Protein AF-A0A2N2H261-F1 (afdb_monomer_lite)

pLDDT: mean 74.92, std 10.78, range [45.31, 89.88]

Radius of gyration: 26.32 Å; chains: 1; bounding box: 66×54×83 Å

Structure (mmCIF, N/CA/C/O backbone):
data_AF-A0A2N2H261-F1
#
_entry.id   AF-A0A2N2H261-F1
#
loop_
_atom_site.group_PDB
_atom_site.id
_atom_site.type_symbol
_atom_site.label_atom_id
_atom_site.label_alt_id
_atom_site.label_comp_id
_atom_site.label_asym_id
_atom_site.label_entity_id
_atom_site.label_seq_id
_atom_site.pdbx_PDB_ins_code
_atom_site.Cartn_x
_atom_site.Cartn_y
_atom_site.Cartn_z
_atom_site.occupancy
_atom_site.B_iso_or_equiv
_atom_site.auth_seq_id
_atom_site.auth_comp_id
_atom_site.auth_asym_id
_atom_site.auth_atom_id
_atom_site.pdbx_PDB_model_num
ATOM 1 N N . MET A 1 1 ? 43.049 -16.245 -60.049 1.00 57.06 1 MET A N 1
ATOM 2 C CA . MET A 1 1 ? 42.410 -15.727 -58.815 1.00 57.06 1 MET A CA 1
ATOM 3 C C . MET A 1 1 ? 42.996 -14.361 -58.496 1.00 57.06 1 MET A C 1
ATOM 5 O O . MET A 1 1 ? 44.173 -14.372 -58.169 1.00 57.06 1 MET A O 1
ATOM 9 N N . LYS A 1 2 ? 42.286 -13.222 -58.651 1.00 58.31 2 LYS A N 1
ATOM 10 C CA . LYS A 1 2 ? 42.745 -11.924 -58.070 1.00 58.31 2 LYS A CA 1
ATOM 11 C C . LYS A 1 2 ? 41.819 -10.692 -58.184 1.00 58.31 2 LYS A C 1
ATOM 13 O O . LYS A 1 2 ? 42.076 -9.748 -57.456 1.00 58.31 2 LYS A O 1
ATOM 18 N N . LYS A 1 3 ? 40.762 -10.657 -59.014 1.00 59.59 3 LYS A N 1
ATOM 19 C CA . LYS A 1 3 ? 39.858 -9.476 -59.096 1.00 59.59 3 LYS A CA 1
ATOM 20 C C . LYS A 1 3 ? 38.514 -9.647 -58.379 1.00 59.59 3 LYS A C 1
ATOM 22 O O . LYS A 1 3 ? 38.125 -8.770 -57.620 1.00 59.59 3 LYS A O 1
ATOM 27 N N . GLU A 1 4 ? 37.852 -10.790 -58.541 1.00 65.38 4 GLU A N 1
ATOM 28 C CA . GLU A 1 4 ? 36.514 -11.020 -57.962 1.00 65.38 4 GLU A CA 1
ATOM 29 C C . GLU A 1 4 ? 36.517 -11.042 -56.427 1.00 65.38 4 GLU A C 1
ATOM 31 O O . GLU A 1 4 ? 35.653 -10.444 -55.794 1.00 65.38 4 GLU A O 1
ATOM 36 N N . TRP A 1 5 ? 37.553 -11.625 -55.817 1.00 70.69 5 TRP A N 1
ATOM 37 C CA . TRP A 1 5 ? 37.730 -11.617 -54.361 1.00 70.69 5 TRP A CA 1
ATOM 38 C C . TRP A 1 5 ? 37.915 -10.211 -53.780 1.00 70.69 5 TRP A C 1
ATOM 40 O O . TRP A 1 5 ? 37.426 -9.935 -52.688 1.00 70.69 5 TRP A O 1
ATOM 50 N N . PHE A 1 6 ? 38.572 -9.309 -54.515 1.00 71.62 6 PHE A N 1
ATOM 51 C CA . PHE A 1 6 ? 38.733 -7.916 -54.093 1.00 71.62 6 PHE A CA 1
ATOM 52 C C . PHE A 1 6 ? 37.405 -7.158 -54.132 1.00 71.62 6 PHE A C 1
ATOM 54 O O . PHE A 1 6 ? 37.132 -6.384 -53.220 1.00 71.62 6 PHE A O 1
ATOM 61 N N . SER A 1 7 ? 36.557 -7.415 -55.134 1.00 74.12 7 SER A N 1
ATOM 62 C CA . SER A 1 7 ? 35.203 -6.851 -55.186 1.00 74.12 7 SER A CA 1
ATOM 63 C C . SER A 1 7 ? 34.315 -7.373 -54.057 1.00 74.12 7 SER A C 1
ATOM 65 O O . SER A 1 7 ? 33.617 -6.581 -53.432 1.00 74.12 7 SER A O 1
ATOM 67 N N . ILE A 1 8 ? 34.373 -8.671 -53.744 1.00 78.12 8 ILE A N 1
ATOM 68 C CA . ILE A 1 8 ? 33.601 -9.259 -52.635 1.00 78.12 8 ILE A CA 1
ATOM 69 C C . ILE A 1 8 ? 34.048 -8.673 -51.286 1.00 78.12 8 ILE A C 1
ATOM 71 O O . ILE A 1 8 ? 33.206 -8.279 -50.479 1.00 78.12 8 ILE A O 1
ATOM 75 N N . LEU A 1 9 ? 35.359 -8.538 -51.058 1.00 78.62 9 LEU A N 1
ATOM 76 C CA . LEU A 1 9 ? 35.903 -7.902 -49.851 1.00 78.62 9 LEU A CA 1
ATOM 77 C C . LEU A 1 9 ? 35.493 -6.429 -49.729 1.00 78.62 9 LEU A C 1
ATOM 79 O O . LEU A 1 9 ? 35.164 -5.980 -48.634 1.00 78.62 9 LEU A O 1
ATOM 83 N N . TRP A 1 10 ? 35.457 -5.690 -50.840 1.00 81.81 10 TRP A N 1
ATOM 84 C CA . TRP A 1 10 ? 35.007 -4.296 -50.850 1.00 81.81 10 TRP A CA 1
ATOM 85 C C . TRP A 1 10 ? 33.520 -4.154 -50.524 1.00 81.81 10 TRP A C 1
ATOM 87 O O . TRP A 1 10 ? 33.146 -3.295 -49.728 1.00 81.81 10 TRP A O 1
ATOM 97 N N . ILE A 1 11 ? 32.672 -5.014 -51.092 1.00 82.00 11 ILE A N 1
ATOM 98 C CA . ILE A 1 11 ? 31.232 -5.017 -50.805 1.00 82.00 11 ILE A CA 1
ATOM 99 C C . ILE A 1 11 ? 30.992 -5.325 -49.323 1.00 82.00 11 ILE A C 1
ATOM 101 O O . ILE A 1 11 ? 30.227 -4.620 -48.667 1.00 82.00 11 ILE A O 1
ATOM 105 N N . LEU A 1 12 ? 31.692 -6.318 -48.764 1.00 82.50 12 LEU A N 1
ATOM 106 C CA . LEU A 1 12 ? 31.597 -6.637 -47.339 1.00 82.50 12 LEU A CA 1
ATOM 107 C C . LEU A 1 12 ? 32.078 -5.476 -46.461 1.00 82.50 12 LEU A C 1
ATOM 109 O O . LEU A 1 12 ? 31.389 -5.123 -45.508 1.00 82.50 12 LEU A O 1
ATOM 113 N N . ALA A 1 13 ? 33.202 -4.834 -46.793 1.00 81.06 13 ALA A N 1
ATOM 114 C CA . ALA A 1 13 ? 33.708 -3.680 -46.047 1.00 81.06 13 ALA A CA 1
ATOM 115 C C . ALA A 1 13 ? 32.713 -2.505 -46.037 1.00 81.06 13 ALA A C 1
ATOM 117 O O . ALA A 1 13 ? 32.516 -1.874 -44.998 1.00 81.06 13 ALA A O 1
ATOM 118 N N . VAL A 1 14 ? 32.033 -2.248 -47.160 1.00 83.12 14 VAL A N 1
ATOM 119 C CA . VAL A 1 14 ? 30.984 -1.220 -47.251 1.00 83.12 14 VAL A CA 1
ATOM 120 C C . VAL A 1 14 ? 29.767 -1.595 -46.405 1.00 83.12 14 VAL A C 1
ATOM 122 O O . VAL A 1 14 ? 29.271 -0.755 -45.657 1.00 83.12 14 VAL A O 1
ATOM 125 N N . ILE A 1 15 ? 29.314 -2.851 -46.454 1.00 84.00 15 ILE A N 1
ATOM 126 C CA . ILE A 1 15 ? 28.189 -3.323 -45.633 1.00 84.00 15 ILE A CA 1
ATOM 127 C C . ILE A 1 15 ? 28.524 -3.204 -44.140 1.00 84.00 15 ILE A C 1
ATOM 129 O O . ILE A 1 15 ? 27.737 -2.634 -43.384 1.00 84.00 15 ILE A O 1
ATOM 133 N N . PHE A 1 16 ? 29.702 -3.663 -43.709 1.00 81.31 16 PHE A N 1
ATOM 134 C CA . PHE A 1 16 ? 30.138 -3.529 -42.316 1.00 81.31 16 PHE A CA 1
ATOM 135 C C . PHE A 1 16 ? 30.297 -2.062 -41.896 1.00 81.31 16 PHE A C 1
ATOM 137 O O . PHE A 1 16 ? 29.917 -1.712 -40.779 1.00 81.31 16 PHE A O 1
ATOM 144 N N . GLY A 1 17 ? 30.773 -1.188 -42.788 1.00 77.75 17 GLY A N 1
ATOM 145 C CA . GLY A 1 17 ? 30.837 0.255 -42.550 1.00 77.75 17 GLY A CA 1
ATOM 146 C C . GLY A 1 17 ? 29.457 0.889 -42.343 1.00 77.75 17 GLY A C 1
ATOM 147 O O . GLY A 1 17 ? 29.266 1.665 -41.406 1.00 77.75 17 GLY A O 1
ATOM 148 N N . ILE A 1 18 ? 28.467 0.513 -43.160 1.00 82.81 18 ILE A N 1
ATOM 149 C CA . ILE A 1 18 ? 27.079 0.983 -43.028 1.00 82.81 18 ILE A CA 1
ATOM 150 C C . ILE A 1 18 ? 26.454 0.474 -41.722 1.00 82.81 18 ILE A C 1
ATOM 152 O O . ILE A 1 18 ? 25.849 1.253 -40.985 1.00 82.81 18 ILE A O 1
ATOM 156 N N . VAL A 1 19 ? 26.638 -0.806 -41.385 1.00 78.69 19 VAL A N 1
ATOM 157 C CA . VAL A 1 19 ? 26.131 -1.390 -40.130 1.00 78.69 19 VAL A CA 1
ATOM 158 C C . VAL A 1 19 ? 26.769 -0.720 -38.908 1.00 78.69 19 VAL A C 1
ATOM 160 O O . VAL A 1 19 ? 26.064 -0.397 -37.951 1.00 78.69 19 VAL A O 1
ATOM 163 N N . ALA A 1 20 ? 28.075 -0.440 -38.944 1.00 73.62 20 ALA A N 1
ATOM 164 C CA . ALA A 1 20 ? 28.771 0.273 -37.874 1.00 73.62 20 ALA A CA 1
ATOM 165 C C . ALA A 1 20 ? 28.242 1.707 -37.699 1.00 73.62 20 ALA A C 1
ATOM 167 O O . ALA A 1 20 ? 27.993 2.134 -36.571 1.00 73.62 20 ALA A O 1
ATOM 168 N N . LEU A 1 21 ? 27.990 2.430 -38.796 1.00 74.94 21 LEU A N 1
ATOM 169 C CA . LEU A 1 21 ? 27.400 3.772 -38.753 1.00 74.94 21 LEU A CA 1
ATOM 170 C C . LEU A 1 21 ? 25.982 3.765 -38.165 1.00 74.94 21 LEU A C 1
ATOM 172 O O . LEU A 1 21 ? 25.681 4.585 -37.297 1.00 74.94 21 LEU A O 1
ATOM 176 N N . ILE A 1 22 ? 25.131 2.818 -38.573 1.00 74.25 22 ILE A N 1
ATOM 177 C CA . ILE A 1 22 ? 23.774 2.663 -38.022 1.00 74.25 22 ILE A CA 1
ATOM 178 C C . ILE A 1 22 ? 23.833 2.312 -36.528 1.00 74.25 22 ILE A C 1
ATOM 180 O O . ILE A 1 22 ? 23.072 2.867 -35.734 1.00 74.25 22 ILE A O 1
ATOM 184 N N . SER A 1 23 ? 24.758 1.436 -36.126 1.00 69.56 23 SER A N 1
ATOM 185 C CA . SER A 1 23 ? 24.957 1.044 -34.727 1.00 69.56 23 SER A CA 1
ATOM 186 C C . SER A 1 23 ? 25.372 2.231 -33.850 1.00 69.56 23 SER A C 1
ATOM 188 O O . SER A 1 23 ? 24.732 2.503 -32.833 1.00 69.56 23 SER A O 1
ATOM 190 N N . VAL A 1 24 ? 26.366 3.013 -34.285 1.00 71.38 24 VAL A N 1
ATOM 191 C CA . VAL A 1 24 ? 26.819 4.221 -33.572 1.00 71.38 24 VAL A CA 1
ATOM 192 C C . VAL A 1 24 ? 25.710 5.272 -33.503 1.00 71.38 24 VAL A C 1
ATOM 194 O O . VAL A 1 24 ? 25.532 5.924 -32.471 1.00 71.38 24 VAL A O 1
ATOM 197 N N . TRP A 1 25 ? 24.927 5.436 -34.571 1.00 67.75 25 TRP A N 1
ATOM 198 C CA . TRP A 1 25 ? 23.820 6.391 -34.590 1.00 67.75 25 TRP A CA 1
ATOM 199 C C . TRP A 1 25 ? 22.689 5.980 -33.640 1.00 67.75 25 TRP A C 1
ATOM 201 O O . TRP A 1 25 ? 22.188 6.811 -32.877 1.00 67.75 25 TRP A O 1
ATOM 211 N N . ASN A 1 26 ? 22.353 4.689 -33.593 1.00 65.38 26 ASN A N 1
ATOM 212 C CA . ASN A 1 26 ? 21.401 4.148 -32.626 1.00 65.38 26 ASN A CA 1
ATOM 213 C C . ASN A 1 26 ? 21.912 4.260 -31.184 1.00 65.38 26 ASN A C 1
ATOM 215 O O . ASN A 1 26 ? 21.143 4.662 -30.313 1.00 65.38 26 ASN A O 1
ATOM 219 N N . GLN A 1 27 ? 23.197 3.999 -30.921 1.00 63.00 27 GLN A N 1
ATOM 220 C CA . GLN A 1 27 ? 23.790 4.188 -29.591 1.00 63.00 27 GLN A CA 1
ATOM 221 C C . GLN A 1 27 ? 23.748 5.652 -29.139 1.00 63.00 27 GLN A C 1
ATOM 223 O O . GLN A 1 27 ? 23.353 5.924 -28.006 1.00 63.00 27 GLN A O 1
ATOM 228 N N . LYS A 1 28 ? 24.062 6.611 -30.021 1.00 64.81 28 LYS A N 1
ATOM 229 C CA . LYS A 1 28 ? 23.933 8.047 -29.710 1.00 64.81 28 LYS A CA 1
ATOM 230 C C . LYS A 1 28 ? 22.482 8.445 -29.435 1.00 64.81 28 LYS A C 1
ATOM 232 O O . LYS A 1 28 ? 22.216 9.162 -28.473 1.00 64.81 28 LYS A O 1
ATOM 237 N N . LYS A 1 29 ? 21.532 7.947 -30.234 1.00 64.81 29 LYS A N 1
ATOM 238 C CA . LYS A 1 29 ? 20.095 8.206 -30.050 1.00 64.81 29 LYS A CA 1
ATOM 239 C C . LYS A 1 29 ? 19.567 7.613 -28.738 1.00 64.81 29 LYS A C 1
ATOM 241 O O . LYS A 1 29 ? 18.758 8.251 -28.066 1.00 64.81 29 LYS A O 1
ATOM 246 N N . LEU A 1 30 ? 20.038 6.426 -28.353 1.00 60.78 30 LEU A N 1
ATOM 247 C CA . LEU A 1 30 ? 19.722 5.786 -27.072 1.00 60.78 30 LEU A CA 1
ATOM 248 C C . LEU A 1 30 ? 20.348 6.537 -25.889 1.00 60.78 30 LEU A C 1
ATOM 250 O O . LEU A 1 30 ? 19.667 6.749 -24.890 1.00 60.78 30 LEU A O 1
ATOM 254 N N . GLY A 1 31 ? 21.594 7.000 -26.021 1.00 59.88 31 GLY A N 1
ATOM 255 C CA . GLY A 1 31 ? 22.262 7.832 -25.017 1.00 59.88 31 GLY A CA 1
ATOM 256 C C . GLY A 1 31 ? 21.530 9.153 -24.771 1.00 59.88 31 GLY A C 1
ATOM 257 O O . GLY A 1 31 ? 21.248 9.490 -23.625 1.00 59.88 31 GLY A O 1
ATOM 258 N N . PHE A 1 32 ? 21.124 9.850 -25.837 1.00 60.94 32 PHE A N 1
ATOM 259 C CA . PHE A 1 32 ? 20.355 11.097 -25.739 1.00 60.94 32 PHE A CA 1
ATOM 260 C C . PHE A 1 32 ? 18.974 10.884 -25.104 1.00 60.94 32 PHE A C 1
ATOM 262 O O . PHE A 1 32 ? 18.560 11.647 -24.234 1.00 60.94 32 PHE A O 1
ATOM 269 N N . LYS A 1 33 ? 18.274 9.803 -25.481 1.00 66.81 33 LYS A N 1
ATOM 270 C CA . LYS A 1 33 ? 17.014 9.416 -24.829 1.00 66.81 33 LYS A CA 1
ATOM 271 C C . LYS A 1 33 ? 17.213 9.127 -23.343 1.00 66.81 33 LYS A C 1
ATOM 273 O O . LYS A 1 33 ? 16.405 9.571 -22.539 1.00 66.81 33 LYS A O 1
ATOM 278 N N . ARG A 1 34 ? 18.279 8.412 -22.970 1.00 67.69 34 ARG A N 1
ATOM 279 C CA . ARG A 1 34 ? 18.576 8.078 -21.571 1.00 67.69 34 ARG A CA 1
ATOM 280 C C . ARG A 1 34 ? 18.869 9.321 -20.738 1.00 67.69 34 ARG A C 1
ATOM 282 O O . ARG A 1 34 ? 18.342 9.422 -19.638 1.00 67.69 34 ARG A O 1
ATOM 289 N N . HIS A 1 35 ? 19.631 10.268 -21.278 1.00 72.62 35 HIS A N 1
ATOM 290 C CA . HIS A 1 35 ? 19.924 11.522 -20.585 1.00 72.62 35 HIS A CA 1
ATOM 291 C C . HIS A 1 35 ? 18.658 12.349 -20.347 1.00 72.62 35 HIS A C 1
ATOM 293 O O . HIS A 1 35 ? 18.386 12.740 -19.218 1.00 72.62 35 HIS A O 1
ATOM 299 N N . ARG A 1 36 ? 17.830 12.503 -21.387 1.00 74.88 36 ARG A N 1
ATOM 300 C CA . ARG A 1 36 ? 16.551 13.215 -21.292 1.00 74.88 36 ARG A CA 1
ATOM 301 C C . ARG A 1 36 ? 15.583 12.551 -20.307 1.00 74.88 36 ARG A C 1
ATOM 303 O O . ARG A 1 36 ? 14.859 13.245 -19.614 1.00 74.88 36 ARG A O 1
ATOM 310 N N . MET A 1 37 ? 15.571 11.218 -20.225 1.00 75.62 37 MET A N 1
ATOM 311 C CA . MET A 1 37 ? 14.745 10.495 -19.248 1.00 75.62 37 MET A CA 1
ATOM 312 C C . MET A 1 37 ? 15.204 10.722 -17.805 1.00 75.62 37 MET A C 1
ATOM 314 O O . MET A 1 37 ? 14.362 10.821 -16.920 1.00 75.62 37 MET A O 1
ATOM 318 N N . ILE A 1 38 ? 16.515 10.798 -17.563 1.00 81.56 38 ILE A N 1
ATOM 319 C CA . ILE A 1 38 ? 17.053 11.094 -16.229 1.00 81.56 38 ILE A CA 1
ATOM 320 C C . ILE A 1 38 ? 16.668 12.520 -15.821 1.00 81.56 38 ILE A C 1
ATOM 322 O O . ILE A 1 38 ? 16.122 12.703 -14.740 1.00 81.56 38 ILE A O 1
ATOM 326 N N . GLU A 1 39 ? 16.841 13.494 -16.716 1.00 83.44 39 GLU A N 1
ATOM 327 C CA . GLU A 1 39 ? 16.435 14.887 -16.476 1.00 83.44 39 GLU A CA 1
ATOM 328 C C . GLU A 1 39 ? 14.928 15.017 -16.208 1.00 83.44 39 GLU A C 1
ATOM 330 O O . GLU A 1 39 ? 14.515 15.740 -15.304 1.00 83.44 39 GLU A O 1
ATOM 335 N N . GLU A 1 40 ? 14.093 14.292 -16.959 1.00 83.31 40 GLU A N 1
ATOM 336 C CA . GLU A 1 40 ? 12.639 14.295 -16.769 1.00 83.31 40 GLU A CA 1
ATOM 337 C C . GLU A 1 40 ? 12.243 13.700 -15.412 1.00 83.31 40 GLU A C 1
ATOM 339 O O . GLU A 1 40 ? 11.413 14.257 -14.696 1.00 83.31 40 GLU A O 1
ATOM 344 N N . LYS A 1 41 ? 12.870 12.581 -15.034 1.00 84.06 41 LYS A N 1
ATOM 345 C CA . LYS A 1 41 ? 12.655 11.925 -13.741 1.00 84.06 41 LYS A CA 1
ATOM 346 C C . LYS A 1 41 ? 13.052 12.848 -12.589 1.00 84.06 41 LYS A C 1
ATOM 348 O O . LYS A 1 41 ? 12.289 13.002 -11.638 1.00 84.06 41 LYS A O 1
ATOM 353 N N . GLU A 1 42 ? 14.219 13.483 -12.687 1.00 85.06 42 GLU A N 1
ATOM 354 C CA . GLU A 1 42 ? 14.701 14.455 -11.703 1.00 85.06 42 GLU A CA 1
ATOM 355 C C . GLU A 1 42 ? 13.766 15.664 -11.602 1.00 85.06 42 GLU A C 1
ATOM 357 O O . GLU A 1 42 ? 13.451 16.101 -10.495 1.00 85.06 42 GLU A O 1
ATOM 362 N N . TYR A 1 43 ? 13.271 16.175 -12.736 1.00 86.56 43 TYR A N 1
ATOM 363 C CA . TYR A 1 43 ? 12.300 17.267 -12.772 1.00 86.56 43 TYR A CA 1
ATOM 364 C C . TYR A 1 43 ? 11.013 16.908 -12.029 1.00 86.56 43 TYR A C 1
ATOM 366 O O . TYR A 1 43 ? 10.599 17.637 -11.123 1.00 86.56 43 TYR A O 1
ATOM 374 N N . LEU A 1 44 ? 10.408 15.773 -12.392 1.00 84.12 44 LEU A N 1
ATOM 375 C CA . LEU A 1 44 ? 9.173 15.293 -11.783 1.00 84.12 44 LEU A CA 1
ATOM 376 C C . LEU A 1 44 ? 9.371 15.075 -10.287 1.00 84.12 44 LEU A C 1
ATOM 378 O O . LEU A 1 44 ? 8.613 15.633 -9.504 1.00 84.12 44 LEU A O 1
ATOM 382 N N . CYS A 1 45 ? 10.421 14.366 -9.868 1.00 83.25 45 CYS A N 1
ATOM 383 C CA . CYS A 1 45 ? 10.653 14.126 -8.448 1.00 83.25 45 CYS A CA 1
ATOM 384 C C . CYS A 1 45 ? 10.924 15.393 -7.654 1.00 83.25 45 CYS A C 1
ATOM 386 O O . CYS A 1 45 ? 10.366 15.564 -6.573 1.00 83.25 45 CYS A O 1
ATOM 388 N N . LYS A 1 46 ? 11.705 16.327 -8.199 1.00 84.06 46 LYS A N 1
ATOM 389 C CA . LYS A 1 46 ? 11.935 17.617 -7.549 1.00 84.06 46 LYS A CA 1
ATOM 390 C C . LYS A 1 46 ? 10.630 18.380 -7.351 1.00 84.06 46 LYS A C 1
ATOM 392 O O . LYS A 1 46 ? 10.405 18.916 -6.271 1.00 84.06 46 LYS A O 1
ATOM 397 N N . LYS A 1 47 ? 9.780 18.438 -8.378 1.00 82.88 47 LYS A N 1
ATOM 398 C CA . LYS A 1 47 ? 8.480 19.105 -8.290 1.00 82.88 47 LYS A CA 1
ATOM 399 C C . LYS A 1 47 ? 7.575 18.388 -7.293 1.00 82.88 47 LYS A C 1
ATOM 401 O O . LYS A 1 47 ? 7.080 19.052 -6.394 1.00 82.88 47 LYS A O 1
ATOM 406 N N . ILE A 1 48 ? 7.460 17.060 -7.382 1.00 77.19 48 ILE A N 1
ATOM 407 C CA . ILE A 1 48 ? 6.710 16.191 -6.455 1.00 77.19 48 ILE A CA 1
ATOM 408 C C . ILE A 1 48 ? 7.074 16.442 -4.996 1.00 77.19 48 ILE A C 1
ATOM 410 O O . ILE A 1 48 ? 6.221 16.821 -4.191 1.00 77.19 48 ILE A O 1
ATOM 414 N N . SER A 1 49 ? 8.357 16.346 -4.669 1.00 73.88 49 SER A N 1
ATOM 415 C CA . SER A 1 49 ? 8.843 16.575 -3.311 1.00 73.88 49 SER A CA 1
ATOM 416 C C . SER A 1 49 ? 8.675 18.022 -2.829 1.00 73.88 49 SER A C 1
ATOM 418 O O . SER A 1 49 ? 8.663 18.250 -1.624 1.00 73.88 49 SER A O 1
ATOM 420 N N . GLN A 1 50 ? 8.537 19.010 -3.723 1.00 75.12 50 GLN A N 1
ATOM 421 C CA . GLN A 1 50 ? 8.283 20.404 -3.335 1.00 75.12 50 GLN A CA 1
ATOM 422 C C . GLN A 1 50 ? 6.831 20.655 -2.910 1.00 75.12 50 GLN A C 1
ATOM 424 O O . GLN A 1 50 ? 6.606 21.536 -2.082 1.00 75.12 50 GLN A O 1
ATOM 429 N N . TRP A 1 51 ? 5.857 19.910 -3.443 1.00 70.25 51 TRP A N 1
ATOM 430 C CA . TRP A 1 51 ? 4.443 20.115 -3.101 1.00 70.25 51 TRP A CA 1
ATOM 431 C C . TRP A 1 51 ? 3.896 19.140 -2.055 1.00 70.25 51 TRP A C 1
ATOM 433 O O . TRP A 1 51 ? 3.033 19.537 -1.275 1.00 70.25 51 TRP A O 1
ATOM 443 N N . MET A 1 52 ? 4.405 17.905 -1.964 1.00 63.34 52 MET A N 1
ATOM 444 C CA . MET A 1 52 ? 3.902 16.911 -0.995 1.00 63.34 52 MET A CA 1
ATOM 445 C C . MET A 1 52 ? 3.959 17.322 0.494 1.00 63.34 52 MET A C 1
ATOM 447 O O . MET A 1 52 ? 2.998 17.018 1.206 1.00 63.34 52 MET A O 1
ATOM 451 N N . PRO A 1 53 ? 4.967 18.080 0.985 1.00 61.41 53 PRO A N 1
ATOM 452 C CA . PRO A 1 53 ? 5.035 18.476 2.394 1.00 61.41 53 PRO A CA 1
ATOM 453 C C . PRO A 1 53 ? 3.824 19.273 2.902 1.00 61.41 53 PRO A C 1
ATOM 455 O O . PRO A 1 53 ? 3.560 19.276 4.101 1.00 61.41 53 PRO A O 1
ATOM 458 N N . GLN A 1 54 ? 3.061 19.925 2.017 1.00 54.12 54 GLN A N 1
ATOM 459 C CA . GLN A 1 54 ? 1.863 20.687 2.393 1.00 54.12 54 GLN A CA 1
ATOM 460 C C . GLN A 1 54 ? 0.705 19.804 2.897 1.00 54.12 54 GLN A C 1
ATOM 462 O O . GLN A 1 54 ? -0.236 20.328 3.486 1.00 54.12 54 GLN A O 1
ATOM 467 N N . TYR A 1 55 ? 0.787 18.480 2.716 1.00 51.88 55 TYR A N 1
ATOM 468 C CA . TYR A 1 55 ? -0.272 17.523 3.065 1.00 51.88 55 TYR A CA 1
ATOM 469 C C . TYR A 1 55 ? 0.202 16.409 4.011 1.00 51.88 55 TYR A C 1
ATOM 471 O O . TYR A 1 55 ? -0.445 15.372 4.123 1.00 51.88 55 TYR A O 1
ATOM 479 N N . GLY A 1 56 ? 1.314 16.635 4.722 1.00 45.53 56 GLY A N 1
ATOM 480 C CA . GLY A 1 56 ? 1.765 15.770 5.819 1.00 45.53 56 GLY A CA 1
ATOM 481 C C . GLY A 1 56 ? 2.620 14.568 5.411 1.00 45.53 56 GLY A C 1
ATOM 482 O O . GLY A 1 56 ? 2.987 13.779 6.276 1.00 45.53 56 GLY A O 1
ATOM 483 N N . GLU A 1 57 ? 2.982 14.439 4.132 1.00 53.06 57 GLU A N 1
ATOM 484 C CA . GLU A 1 57 ? 3.865 13.373 3.650 1.00 53.06 57 GLU A CA 1
ATOM 485 C C . GLU A 1 57 ? 5.130 13.974 3.018 1.00 53.06 57 GLU A C 1
ATOM 487 O O . GLU A 1 57 ? 5.081 14.714 2.035 1.00 53.06 57 GLU A O 1
ATOM 492 N N . THR A 1 58 ? 6.300 13.664 3.578 1.00 55.66 58 THR A N 1
ATOM 493 C CA . THR A 1 58 ? 7.586 13.924 2.921 1.00 55.66 58 THR A CA 1
ATOM 494 C C . THR A 1 58 ? 7.914 12.751 2.013 1.00 55.66 58 THR A C 1
ATOM 496 O O . THR A 1 58 ? 8.213 11.659 2.494 1.00 55.66 58 THR A O 1
ATOM 499 N N . LEU A 1 59 ? 7.877 12.967 0.698 1.00 61.72 59 LEU A N 1
ATOM 500 C CA . LEU A 1 59 ? 8.277 11.937 -0.254 1.00 61.72 59 LEU A CA 1
ATOM 501 C C . LEU A 1 59 ? 9.798 11.952 -0.415 1.00 61.72 59 LEU A C 1
ATOM 503 O O . LEU A 1 59 ? 10.359 12.838 -1.068 1.00 61.72 59 LEU A O 1
ATOM 507 N N . GLU A 1 60 ? 10.462 10.974 0.199 1.00 65.38 60 GLU A N 1
ATOM 508 C CA . GLU A 1 60 ? 11.891 10.753 -0.003 1.00 65.38 60 GLU A CA 1
ATOM 509 C C . GLU A 1 60 ? 12.203 10.507 -1.490 1.00 65.38 60 GLU A C 1
ATOM 511 O O . GLU A 1 60 ? 11.370 9.948 -2.215 1.00 65.38 60 GLU A O 1
ATOM 516 N N . PRO A 1 61 ? 13.413 10.854 -1.966 1.00 65.25 61 PRO A N 1
ATOM 517 C CA . PRO A 1 61 ? 13.794 10.653 -3.362 1.00 65.25 61 PRO A CA 1
ATOM 518 C C . PRO A 1 61 ? 13.539 9.222 -3.851 1.00 65.25 61 PRO A C 1
ATOM 520 O O . PRO A 1 61 ? 12.938 9.041 -4.905 1.00 65.25 61 PRO A O 1
ATOM 523 N N . ALA A 1 62 ? 13.895 8.209 -3.052 1.00 65.56 62 ALA A N 1
ATOM 524 C CA . ALA A 1 62 ? 13.676 6.800 -3.383 1.00 65.56 62 ALA A CA 1
ATOM 525 C C . ALA A 1 62 ? 12.184 6.433 -3.515 1.00 65.56 62 ALA A C 1
ATOM 527 O O . ALA A 1 62 ? 11.807 5.664 -4.401 1.00 65.56 62 ALA A O 1
ATOM 528 N N . ALA A 1 63 ? 11.320 7.017 -2.680 1.00 66.50 63 ALA A N 1
ATOM 529 C CA . ALA A 1 63 ? 9.875 6.826 -2.764 1.00 66.50 63 ALA A CA 1
ATOM 530 C C . ALA A 1 63 ? 9.296 7.462 -4.039 1.00 66.50 63 ALA A C 1
ATOM 532 O O . ALA A 1 63 ? 8.439 6.863 -4.692 1.00 66.50 63 ALA A O 1
ATOM 533 N N . CYS A 1 64 ? 9.826 8.615 -4.461 1.00 76.94 64 CYS A N 1
ATOM 534 C CA . CYS A 1 64 ? 9.461 9.216 -5.741 1.00 76.94 64 CYS A CA 1
ATOM 535 C C . CYS A 1 64 ? 9.861 8.351 -6.939 1.00 76.94 64 CYS A C 1
ATOM 537 O O . CYS A 1 64 ? 9.076 8.170 -7.872 1.00 76.94 64 CYS A O 1
ATOM 539 N N . GLU A 1 65 ? 11.071 7.791 -6.929 1.00 75.69 65 GLU A N 1
ATOM 540 C CA . GLU A 1 65 ? 11.511 6.951 -8.041 1.00 75.69 65 GLU A CA 1
ATOM 541 C C . GLU A 1 65 ? 10.615 5.720 -8.203 1.00 75.69 65 GLU A C 1
ATOM 543 O O . GLU A 1 65 ? 10.244 5.371 -9.326 1.00 75.69 65 GLU A O 1
ATOM 548 N N . ASN A 1 66 ? 10.219 5.109 -7.084 1.00 73.44 66 ASN A N 1
ATOM 549 C CA . ASN A 1 66 ? 9.278 3.994 -7.067 1.00 73.44 66 ASN A CA 1
ATOM 550 C C . ASN A 1 66 ? 7.893 4.406 -7.582 1.00 73.44 66 ASN A C 1
ATOM 552 O O . ASN A 1 66 ? 7.287 3.669 -8.361 1.00 73.44 66 ASN A O 1
ATOM 556 N N . LEU A 1 67 ? 7.406 5.592 -7.211 1.00 75.56 67 LEU A N 1
ATOM 557 C CA . LEU A 1 67 ? 6.148 6.139 -7.719 1.00 75.56 67 LEU A CA 1
ATOM 558 C C . LEU A 1 67 ? 6.180 6.301 -9.248 1.00 75.56 67 LEU A C 1
ATOM 560 O O . LEU A 1 67 ? 5.304 5.793 -9.950 1.00 75.56 67 LEU A O 1
ATOM 564 N N . LEU A 1 68 ? 7.220 6.946 -9.783 1.00 80.69 68 LEU A N 1
ATOM 565 C CA . LEU A 1 68 ? 7.372 7.160 -11.227 1.00 80.69 68 LEU A CA 1
ATOM 566 C C . LEU A 1 68 ? 7.564 5.854 -12.004 1.00 80.69 68 LEU A C 1
ATOM 568 O O . LEU A 1 68 ? 7.101 5.745 -13.144 1.00 80.69 68 LEU A O 1
ATOM 572 N N . ALA A 1 69 ? 8.221 4.861 -11.398 1.00 79.75 69 ALA A N 1
ATOM 573 C CA . ALA A 1 69 ? 8.359 3.530 -11.977 1.00 79.75 69 ALA A CA 1
ATOM 574 C C . ALA A 1 69 ? 7.000 2.830 -12.131 1.00 79.75 69 ALA A C 1
ATOM 576 O O . ALA A 1 69 ? 6.770 2.178 -13.148 1.00 79.75 69 ALA A O 1
ATOM 577 N N . ARG A 1 70 ? 6.090 3.004 -11.163 1.00 75.75 70 ARG A N 1
ATOM 578 C CA . ARG A 1 70 ? 4.732 2.437 -11.197 1.00 75.75 70 ARG A CA 1
ATOM 579 C C . ARG A 1 70 ? 3.821 3.125 -12.213 1.00 75.75 70 ARG A C 1
ATOM 581 O O . ARG A 1 70 ? 3.058 2.443 -12.884 1.00 75.75 70 ARG A O 1
ATOM 588 N N . ILE A 1 71 ? 3.931 4.446 -12.348 1.00 81.44 71 ILE A N 1
ATOM 589 C CA . ILE A 1 71 ? 3.188 5.245 -13.341 1.00 81.44 71 ILE A CA 1
ATOM 590 C C . ILE A 1 71 ? 3.609 4.880 -14.775 1.00 81.44 71 ILE A C 1
ATOM 592 O O . ILE A 1 71 ? 2.793 4.818 -15.693 1.00 81.44 71 ILE A O 1
ATOM 596 N N . GLY A 1 72 ? 4.901 4.609 -14.968 1.00 78.62 72 GLY A N 1
ATOM 597 C CA . GLY A 1 72 ? 5.465 4.273 -16.268 1.00 78.62 72 GLY A CA 1
ATOM 598 C C . GLY A 1 72 ? 5.731 5.501 -17.147 1.00 78.62 72 GLY A C 1
ATOM 599 O O . GLY A 1 72 ? 4.993 6.483 -17.170 1.00 78.62 72 GLY A O 1
ATOM 600 N N . MET A 1 73 ? 6.812 5.429 -17.925 1.00 79.69 73 MET A N 1
ATOM 601 C CA . MET A 1 73 ? 7.357 6.572 -18.677 1.00 79.69 73 MET A CA 1
ATOM 602 C C . MET A 1 73 ? 6.404 7.167 -19.723 1.00 79.69 73 MET A C 1
ATOM 604 O O . MET A 1 73 ? 6.565 8.321 -20.109 1.00 79.69 73 MET A O 1
ATOM 608 N N . GLY A 1 74 ? 5.428 6.391 -20.204 1.00 81.19 74 GLY A N 1
ATOM 609 C CA . GLY A 1 74 ? 4.456 6.857 -21.197 1.00 81.19 74 GLY A CA 1
ATOM 610 C C . GLY A 1 74 ? 3.504 7.931 -20.669 1.00 81.19 74 GLY A C 1
ATOM 611 O O . GLY A 1 74 ? 3.029 8.735 -21.462 1.00 81.19 74 GLY A O 1
ATOM 612 N N . GLN A 1 75 ? 3.271 7.968 -19.354 1.00 84.62 75 GLN A N 1
ATOM 613 C CA . GLN A 1 75 ? 2.312 8.879 -18.719 1.00 84.62 75 GLN A CA 1
ATOM 614 C C . GLN A 1 75 ? 2.964 10.151 -18.163 1.00 84.62 75 GLN A C 1
ATOM 616 O O . GLN A 1 75 ? 2.276 11.112 -17.844 1.00 84.62 75 GLN A O 1
ATOM 621 N N . TRP A 1 76 ? 4.296 10.201 -18.067 1.00 86.81 76 TRP A N 1
ATOM 622 C CA . TRP A 1 76 ? 5.044 11.327 -17.490 1.00 86.81 76 TRP A CA 1
ATOM 623 C C . TRP A 1 76 ? 4.713 12.715 -18.080 1.00 86.81 76 TRP A C 1
ATOM 625 O O . TRP A 1 76 ? 4.684 13.674 -17.304 1.00 86.81 76 TRP A O 1
ATOM 635 N N . PRO A 1 77 ? 4.433 12.866 -19.394 1.00 87.81 77 PRO A N 1
ATOM 636 C CA . PRO A 1 77 ? 4.038 14.158 -19.957 1.00 87.81 77 PRO A CA 1
ATOM 637 C C . PRO A 1 77 ? 2.759 14.744 -19.343 1.00 87.81 77 PRO A C 1
ATOM 639 O O . PRO A 1 77 ? 2.693 15.958 -19.151 1.00 87.81 77 PRO A O 1
ATOM 642 N N . ASP A 1 78 ? 1.785 13.900 -18.988 1.00 86.88 78 ASP A N 1
ATOM 643 C CA . ASP A 1 78 ? 0.533 14.330 -18.354 1.00 86.88 78 ASP A CA 1
ATOM 644 C C . ASP A 1 78 ? 0.834 14.983 -16.998 1.00 86.88 78 ASP A C 1
ATOM 646 O O . ASP A 1 78 ? 0.452 16.123 -16.737 1.00 86.88 78 ASP A O 1
ATOM 650 N N . TYR A 1 79 ? 1.639 14.309 -16.171 1.00 86.31 79 TYR A N 1
ATOM 651 C CA . TYR A 1 79 ? 2.064 1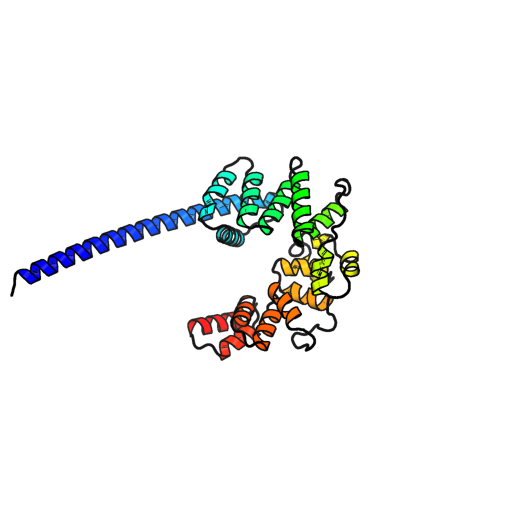4.828 -14.870 1.00 86.31 79 TYR A CA 1
ATOM 652 C C . TYR A 1 79 ? 2.853 16.123 -14.998 1.00 86.31 79 TYR A C 1
ATOM 654 O O . TYR A 1 79 ? 2.627 17.053 -14.228 1.00 86.31 79 TYR A O 1
ATOM 662 N N . ARG A 1 80 ? 3.762 16.214 -15.974 1.00 87.75 80 ARG A N 1
ATOM 663 C CA . ARG A 1 80 ? 4.512 17.447 -16.217 1.00 87.75 80 ARG A CA 1
ATOM 664 C C . ARG A 1 80 ? 3.584 18.623 -16.491 1.00 87.75 80 ARG A C 1
ATOM 666 O O . ARG A 1 80 ? 3.784 19.677 -15.900 1.00 87.75 80 ARG A O 1
ATOM 673 N N . SER A 1 81 ? 2.582 18.428 -17.347 1.00 87.94 81 SER A N 1
ATOM 674 C CA . SER A 1 81 ? 1.636 19.491 -17.687 1.00 87.94 81 SER A CA 1
ATOM 675 C C . SER A 1 81 ? 0.891 20.009 -16.455 1.00 87.94 81 SER A C 1
ATOM 677 O O . SER A 1 81 ? 0.848 21.218 -16.250 1.00 87.94 81 SER A O 1
ATOM 679 N N . CYS A 1 82 ? 0.443 19.110 -15.573 1.00 87.44 82 CYS A N 1
ATOM 680 C CA . CYS A 1 82 ? -0.179 19.491 -14.310 1.00 87.44 82 CYS A CA 1
ATOM 681 C C . CYS A 1 82 ? 0.795 20.226 -13.381 1.00 87.44 82 CYS A C 1
ATOM 683 O O . CYS A 1 82 ? 0.434 21.225 -12.777 1.00 87.44 82 CYS A O 1
ATOM 685 N N . LEU A 1 83 ? 2.036 19.745 -13.247 1.00 85.38 83 LEU A N 1
ATOM 686 C CA . LEU A 1 83 ? 3.046 20.298 -12.328 1.00 85.38 83 LEU A CA 1
ATOM 687 C C . LEU A 1 83 ? 3.545 21.701 -12.709 1.00 85.38 83 LEU A C 1
ATOM 689 O O . LEU A 1 83 ? 4.204 22.363 -11.896 1.00 85.38 83 LEU A O 1
ATOM 693 N N . ASP A 1 84 ? 3.252 22.133 -13.932 1.00 85.56 84 ASP A N 1
ATOM 694 C CA . ASP A 1 84 ? 3.516 23.481 -14.424 1.00 85.56 84 ASP A CA 1
ATOM 695 C C . ASP A 1 84 ? 2.361 24.454 -14.103 1.00 85.56 84 ASP A C 1
ATOM 697 O O . ASP A 1 84 ? 2.529 25.671 -14.226 1.00 85.56 84 ASP A O 1
ATOM 701 N N . GLU A 1 85 ? 1.207 23.951 -13.647 1.00 83.56 85 GLU A N 1
ATOM 702 C CA . GLU A 1 85 ? 0.073 24.770 -13.221 1.00 83.56 85 GLU A CA 1
ATOM 703 C C . GLU A 1 85 ? 0.326 25.466 -11.875 1.00 83.56 85 GLU A C 1
ATOM 705 O O . GLU A 1 85 ? 1.147 25.054 -11.052 1.00 83.56 85 GLU A O 1
ATOM 710 N N . LYS A 1 86 ? -0.420 26.552 -11.635 1.00 79.69 86 LYS A N 1
ATOM 711 C CA . LYS A 1 86 ? -0.355 27.308 -10.374 1.00 79.69 86 LYS A CA 1
ATOM 712 C C . LYS A 1 86 ? -0.846 26.478 -9.183 1.00 79.69 86 LYS A C 1
ATOM 714 O O . LYS A 1 86 ? -0.314 26.638 -8.087 1.00 79.69 86 LYS A O 1
ATOM 719 N N . ASP A 1 87 ? -1.850 25.634 -9.410 1.00 76.69 87 ASP A N 1
ATOM 720 C CA . ASP A 1 87 ? -2.346 24.651 -8.449 1.00 76.69 87 ASP A CA 1
ATOM 721 C C . ASP A 1 87 ? -2.382 23.264 -9.115 1.00 76.69 87 ASP A C 1
ATOM 723 O O . ASP A 1 87 ? -3.378 22.904 -9.741 1.00 76.69 87 ASP A O 1
ATOM 727 N N . PRO A 1 88 ? -1.281 22.497 -9.040 1.00 79.06 88 PRO A N 1
ATOM 728 C CA . PRO A 1 88 ? -1.139 21.240 -9.768 1.00 79.06 88 PRO A CA 1
ATOM 729 C C . PRO A 1 88 ? -1.977 20.100 -9.168 1.00 79.06 88 PRO A C 1
ATOM 731 O O . PRO A 1 88 ? -2.132 19.051 -9.791 1.00 79.06 88 PRO A O 1
ATOM 734 N N . LEU A 1 89 ? -2.486 20.262 -7.944 1.00 74.50 89 LEU A N 1
ATOM 735 C CA . LEU A 1 89 ? -3.026 19.176 -7.125 1.00 74.50 89 LEU A CA 1
ATOM 736 C C . LEU A 1 89 ? -4.281 18.518 -7.701 1.00 74.50 89 LEU A C 1
ATOM 738 O O . LEU A 1 89 ? -4.291 17.285 -7.771 1.00 74.50 89 LEU A O 1
ATOM 742 N N . PRO A 1 90 ? -5.313 19.258 -8.152 1.00 78.19 90 PRO A N 1
ATOM 743 C CA . PRO A 1 90 ? -6.488 18.636 -8.750 1.00 78.19 90 PRO A CA 1
ATOM 744 C C . PRO A 1 90 ? -6.103 17.761 -9.947 1.00 78.19 90 PRO A C 1
ATOM 746 O O . PRO A 1 90 ? -6.435 16.576 -9.970 1.00 78.19 90 PRO A O 1
ATOM 749 N N . CYS A 1 91 ? -5.298 18.311 -10.859 1.00 85.31 91 CYS A N 1
ATOM 750 C CA . CYS A 1 91 ? -4.829 17.640 -12.069 1.00 85.31 91 CYS A CA 1
ATOM 751 C C . CYS A 1 91 ? -3.971 16.406 -11.740 1.00 85.31 91 CYS A C 1
ATOM 753 O O . CYS A 1 91 ? -4.305 15.288 -12.137 1.00 85.31 91 CYS A O 1
ATOM 755 N N . VAL A 1 92 ? -2.915 16.565 -10.929 1.00 84.31 92 VAL A N 1
ATOM 756 C CA . VAL A 1 92 ? -2.024 15.458 -10.535 1.00 84.31 92 VAL A CA 1
ATOM 757 C C . VAL A 1 92 ? -2.801 14.350 -9.824 1.00 84.31 92 VAL A C 1
ATOM 759 O O . VAL A 1 92 ? -2.569 13.173 -10.095 1.00 84.31 92 VAL A O 1
ATOM 762 N N . SER A 1 93 ? -3.738 14.699 -8.940 1.00 82.19 93 SER A N 1
ATOM 763 C CA . SER A 1 93 ? -4.519 13.716 -8.186 1.00 82.19 93 SER A CA 1
ATOM 764 C C . SER A 1 93 ? -5.424 12.856 -9.076 1.00 82.19 93 SER A C 1
ATOM 766 O O . SER A 1 93 ? -5.545 11.649 -8.849 1.00 82.19 93 SER A O 1
ATOM 768 N N . ASP A 1 94 ? -6.006 13.438 -10.128 1.00 86.62 94 ASP A N 1
ATOM 769 C CA . ASP A 1 94 ? -6.810 12.705 -11.105 1.00 86.62 94 ASP A CA 1
ATOM 770 C C . ASP A 1 94 ? -5.948 11.720 -11.913 1.00 86.62 94 ASP A C 1
ATOM 772 O O . ASP A 1 94 ? -6.335 10.558 -12.077 1.00 86.62 94 ASP A O 1
ATOM 776 N N . HIS A 1 95 ? -4.741 12.125 -12.322 1.00 88.56 95 HIS A N 1
ATOM 777 C CA . HIS A 1 95 ? -3.794 11.221 -12.984 1.00 88.56 95 HIS A CA 1
ATOM 778 C C . HIS A 1 95 ? -3.289 10.112 -12.054 1.00 88.56 95 HIS A C 1
ATOM 780 O O . HIS A 1 95 ? -3.244 8.952 -12.458 1.00 88.56 95 HIS A O 1
ATOM 786 N N . LEU A 1 96 ? -2.975 10.418 -10.789 1.00 83.12 96 LEU A N 1
ATOM 787 C CA . LEU A 1 96 ? -2.597 9.404 -9.796 1.00 83.12 96 LEU A CA 1
ATOM 788 C C . LEU A 1 96 ? -3.690 8.344 -9.629 1.00 83.12 96 LEU A C 1
ATOM 790 O O . LEU A 1 96 ? -3.382 7.156 -9.655 1.00 83.12 96 LEU A O 1
ATOM 794 N N . CYS A 1 97 ? -4.956 8.747 -9.507 1.00 86.50 97 CYS A N 1
ATOM 795 C CA . CYS A 1 97 ? -6.081 7.811 -9.410 1.00 86.50 97 CYS A CA 1
ATOM 796 C C . CYS A 1 97 ? -6.225 6.931 -10.662 1.00 86.50 97 CYS A C 1
ATOM 798 O O . CYS A 1 97 ? -6.437 5.725 -10.543 1.00 86.50 97 CYS A O 1
ATOM 800 N N . ARG A 1 98 ? -6.038 7.498 -11.862 1.00 89.88 98 ARG A N 1
ATOM 801 C CA . ARG A 1 98 ? -6.050 6.740 -13.124 1.00 89.88 98 ARG A CA 1
ATOM 802 C C . ARG A 1 98 ? -4.934 5.691 -13.180 1.00 89.88 98 ARG A C 1
ATOM 804 O O . ARG A 1 98 ? -5.200 4.546 -13.538 1.00 89.88 98 ARG A O 1
ATOM 811 N N . ASP A 1 99 ? -3.710 6.083 -12.836 1.00 83.88 99 ASP A N 1
ATOM 812 C CA . ASP A 1 99 ? -2.512 5.285 -13.124 1.00 83.88 99 ASP A CA 1
ATOM 813 C C . ASP A 1 99 ? -2.125 4.333 -11.976 1.00 83.88 99 ASP A C 1
ATOM 815 O O . ASP A 1 99 ? -1.509 3.296 -12.215 1.00 83.88 99 ASP A O 1
ATOM 819 N N . LEU A 1 100 ? -2.521 4.636 -10.734 1.00 79.38 100 LEU A N 1
ATOM 820 C CA . LEU A 1 100 ? -2.245 3.807 -9.549 1.00 79.38 100 LEU A CA 1
ATOM 821 C C . LEU A 1 100 ? -3.487 3.077 -9.014 1.00 79.38 100 LEU A C 1
ATOM 823 O O . LEU A 1 100 ? -3.386 2.327 -8.039 1.00 79.38 100 LEU A O 1
ATOM 827 N N . GLY A 1 101 ? -4.653 3.287 -9.629 1.00 85.00 101 GLY A N 1
ATOM 828 C CA . GLY A 1 101 ? -5.920 2.708 -9.194 1.00 85.00 101 GLY A CA 1
ATOM 829 C C . GLY A 1 101 ? -6.313 3.170 -7.791 1.00 85.00 101 GLY A C 1
ATOM 830 O O . GLY A 1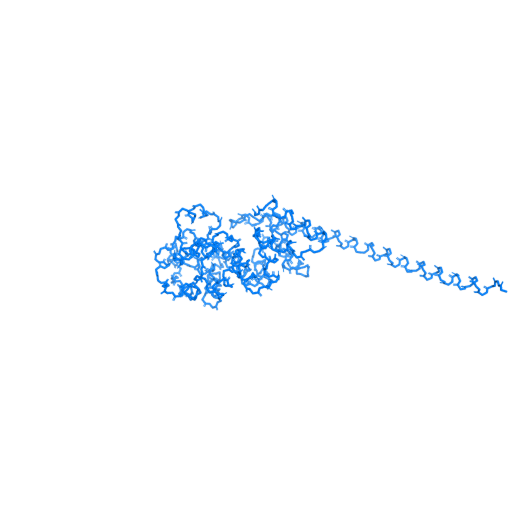 101 ? -6.121 4.329 -7.428 1.00 85.00 101 GLY A O 1
ATOM 831 N N . ASP A 1 102 ? -6.842 2.252 -6.981 1.00 81.00 102 ASP A N 1
ATOM 832 C CA . ASP A 1 102 ? -7.406 2.552 -5.659 1.00 81.00 102 ASP A CA 1
ATOM 833 C C . ASP A 1 102 ? -6.446 3.318 -4.721 1.00 81.00 102 ASP A C 1
ATOM 835 O O . ASP A 1 102 ? -6.900 4.165 -3.955 1.00 81.00 102 ASP A O 1
ATOM 839 N N . GLU A 1 103 ? -5.130 3.068 -4.787 1.00 76.38 103 GLU A N 1
ATOM 840 C CA . GLU A 1 103 ? -4.132 3.812 -3.993 1.00 76.38 103 GLU A CA 1
ATOM 841 C C . GLU A 1 103 ? -4.045 5.283 -4.414 1.00 76.38 103 GLU A C 1
ATOM 843 O O . GLU A 1 103 ? -4.071 6.185 -3.575 1.00 76.38 103 GLU A O 1
ATOM 848 N N . GLY A 1 104 ? -3.999 5.537 -5.723 1.00 82.31 104 GLY A N 1
ATOM 849 C CA . GLY A 1 104 ? -4.009 6.895 -6.254 1.00 82.31 104 GLY A CA 1
ATOM 850 C C . GLY A 1 104 ? -5.332 7.607 -5.984 1.00 82.31 104 GLY A C 1
ATOM 851 O O . GLY A 1 104 ? -5.344 8.797 -5.675 1.00 82.31 104 GLY A O 1
ATOM 852 N N . CYS A 1 105 ? -6.449 6.879 -6.033 1.00 87.19 105 CYS A N 1
ATOM 853 C CA . CYS A 1 105 ? -7.767 7.428 -5.731 1.00 87.19 105 CYS A CA 1
ATOM 854 C C . CYS A 1 105 ? -7.925 7.771 -4.243 1.00 87.19 105 CYS A C 1
ATOM 856 O O . CYS A 1 105 ? -8.561 8.773 -3.916 1.00 87.19 105 CYS A O 1
ATOM 858 N N . LEU A 1 106 ? -7.304 7.010 -3.335 1.00 83.19 106 LEU A N 1
ATOM 859 C CA . LEU A 1 106 ? -7.254 7.374 -1.917 1.00 83.19 106 LEU A CA 1
ATOM 860 C C . LEU A 1 106 ? -6.466 8.670 -1.698 1.00 83.19 106 LEU A C 1
ATOM 862 O O . LEU A 1 106 ? -6.920 9.560 -0.979 1.00 83.19 106 LEU A O 1
ATOM 866 N N . MET A 1 107 ? -5.303 8.795 -2.337 1.00 79.62 107 MET A N 1
ATOM 867 C CA . MET A 1 107 ? -4.478 10.001 -2.251 1.00 79.62 107 MET A CA 1
ATOM 868 C C . MET A 1 107 ? -5.220 11.222 -2.808 1.00 79.62 107 MET A C 1
ATOM 870 O O . MET A 1 107 ? -5.242 12.283 -2.188 1.00 79.62 107 MET A O 1
ATOM 874 N N . LYS A 1 108 ? -5.935 11.046 -3.921 1.00 86.12 108 LYS A N 1
ATOM 875 C CA . LYS A 1 108 ? -6.834 12.059 -4.474 1.00 86.12 108 LYS A CA 1
ATOM 876 C C . LYS A 1 108 ? -7.953 12.458 -3.519 1.00 86.12 108 LYS A C 1
ATOM 878 O O . LYS A 1 108 ? -8.211 13.652 -3.362 1.00 86.12 108 LYS A O 1
ATOM 883 N N . ALA A 1 109 ? -8.607 11.496 -2.870 1.00 86.56 109 ALA A N 1
ATOM 884 C CA . ALA A 1 109 ? -9.638 11.789 -1.881 1.00 86.56 109 ALA A CA 1
ATOM 885 C C . ALA A 1 109 ? -9.070 12.645 -0.736 1.00 86.56 109 ALA A C 1
ATOM 887 O O . ALA A 1 109 ? -9.666 13.663 -0.390 1.00 86.56 109 ALA A O 1
ATOM 888 N N . ARG A 1 110 ? -7.885 12.296 -0.210 1.00 81.25 110 ARG A N 1
ATOM 889 C CA . ARG A 1 110 ? -7.181 13.073 0.830 1.00 81.25 110 ARG A CA 1
ATOM 890 C C . ARG A 1 110 ? -6.896 14.506 0.393 1.00 81.25 110 ARG A C 1
ATOM 892 O O . ARG A 1 110 ? -7.243 15.433 1.119 1.00 81.25 110 ARG A O 1
ATOM 899 N N . ILE A 1 111 ? -6.336 14.680 -0.805 1.00 79.00 111 ILE A N 1
ATOM 900 C CA . ILE A 1 111 ? -6.053 16.000 -1.381 1.00 79.00 111 ILE A CA 1
ATOM 901 C C . ILE A 1 111 ? -7.342 16.824 -1.456 1.00 79.00 111 ILE A C 1
ATOM 903 O O . ILE A 1 111 ? -7.411 17.916 -0.900 1.00 79.00 111 ILE A O 1
ATOM 907 N N . ARG A 1 112 ? -8.407 16.277 -2.056 1.00 82.56 112 ARG A N 1
ATOM 908 C CA . ARG A 1 112 ? -9.691 16.981 -2.209 1.00 82.56 112 ARG A CA 1
ATOM 909 C C . ARG A 1 112 ? -10.343 17.353 -0.880 1.00 82.56 112 ARG A C 1
ATOM 911 O O . ARG A 1 112 ? -10.997 18.388 -0.810 1.00 82.56 112 ARG A O 1
ATOM 918 N N . MET A 1 113 ? -10.165 16.541 0.160 1.00 82.44 113 MET A N 1
ATOM 919 C CA . MET A 1 113 ? -10.646 16.851 1.511 1.00 82.44 113 MET A CA 1
ATOM 920 C C . MET A 1 113 ? -9.846 17.961 2.206 1.00 82.44 113 MET A C 1
ATOM 922 O O . MET A 1 113 ? -10.371 18.603 3.114 1.00 82.44 113 MET A O 1
ATOM 926 N N . GLY A 1 114 ? -8.613 18.227 1.767 1.00 76.06 114 GLY A N 1
ATOM 927 C CA . GLY A 1 114 ? -7.826 19.385 2.197 1.00 76.06 114 GLY A CA 1
ATOM 928 C C . GLY A 1 114 ? -8.326 20.721 1.635 1.00 76.06 114 GLY A C 1
ATOM 929 O O . GLY A 1 114 ? -7.962 21.772 2.158 1.00 76.06 114 GLY A O 1
ATOM 930 N N . HIS A 1 115 ? -9.189 20.699 0.612 1.00 75.88 115 HIS A N 1
ATOM 931 C CA . HIS A 1 115 ? -9.707 21.895 -0.051 1.00 75.88 115 HIS A CA 1
ATOM 932 C C . HIS A 1 115 ? -11.214 22.078 0.209 1.00 75.88 115 HIS A C 1
ATOM 934 O O . HIS A 1 115 ? -11.996 21.176 -0.108 1.00 75.88 115 HIS A O 1
ATOM 940 N N . PRO A 1 116 ? -11.662 23.245 0.717 1.00 77.56 116 PRO A N 1
ATOM 941 C CA . PRO A 1 116 ? -13.072 23.491 1.042 1.00 77.56 116 PRO A CA 1
ATOM 942 C C . PRO A 1 116 ? -14.033 23.237 -0.126 1.00 77.56 116 PRO A C 1
ATOM 944 O O . PRO A 1 116 ? -15.060 22.583 0.048 1.00 77.56 116 PRO A O 1
ATOM 947 N N . ASP A 1 117 ? -13.662 23.682 -1.329 1.00 79.31 117 ASP A N 1
ATOM 948 C CA . ASP A 1 117 ? -14.521 23.617 -2.517 1.00 79.31 117 ASP A CA 1
ATOM 949 C C . ASP A 1 117 ? -14.689 22.193 -3.066 1.00 79.31 117 ASP A C 1
ATOM 951 O O . ASP A 1 117 ? -15.670 21.887 -3.743 1.00 79.31 117 ASP A O 1
ATOM 955 N N . THR A 1 118 ? -13.749 21.293 -2.761 1.00 82.06 118 THR A N 1
ATOM 956 C CA . THR A 1 118 ? -13.766 19.906 -3.249 1.00 82.06 118 THR A CA 1
ATOM 957 C C . THR A 1 118 ? -13.990 18.878 -2.147 1.00 82.06 118 THR A C 1
ATOM 959 O O . THR A 1 118 ? -14.034 17.679 -2.437 1.00 82.06 118 THR A O 1
ATOM 962 N N . LEU A 1 119 ? -14.196 19.328 -0.905 1.00 83.50 119 LEU A N 1
ATOM 963 C CA . LEU A 1 119 ? -14.374 18.490 0.278 1.00 83.50 119 LEU A CA 1
ATOM 964 C C . LEU A 1 119 ? -15.459 17.429 0.070 1.00 83.50 119 LEU A C 1
ATOM 966 O O . LEU A 1 119 ? -15.206 16.243 0.267 1.00 83.50 119 LEU A O 1
ATOM 970 N N . ALA A 1 120 ? -16.641 17.832 -0.402 1.00 85.75 120 ALA A N 1
ATOM 971 C CA . ALA A 1 120 ? -17.753 16.911 -0.645 1.00 85.75 120 ALA A CA 1
ATOM 972 C C . ALA A 1 120 ? -17.413 15.839 -1.698 1.00 85.75 120 ALA A C 1
ATOM 974 O O . ALA A 1 120 ? -17.798 14.677 -1.563 1.00 85.75 120 ALA A O 1
ATOM 975 N N . GLY A 1 121 ? -16.655 16.217 -2.734 1.00 85.38 121 GLY A N 1
ATOM 976 C CA . GLY A 1 121 ? -16.162 15.288 -3.750 1.00 85.38 121 GLY A CA 1
ATOM 977 C C . GLY A 1 121 ? -15.148 14.296 -3.181 1.00 85.38 121 GLY A C 1
ATOM 978 O O . GLY A 1 121 ? -15.254 13.102 -3.452 1.00 85.38 121 GLY A O 1
ATOM 979 N N . GLY A 1 122 ? -14.216 14.774 -2.351 1.00 86.75 122 GLY A N 1
ATOM 980 C CA . GLY A 1 122 ? -13.235 13.936 -1.658 1.00 86.75 122 GLY A CA 1
ATOM 981 C C . GLY A 1 122 ? -13.884 12.945 -0.689 1.00 86.75 122 GLY A C 1
ATOM 982 O O . GLY A 1 122 ? -13.581 11.757 -0.738 1.00 86.75 122 GLY A O 1
ATOM 983 N N . VAL A 1 123 ? -14.849 13.402 0.115 1.00 88.44 123 VAL A N 1
ATOM 984 C CA . VAL A 1 123 ? -15.624 12.548 1.031 1.00 88.44 123 VAL A CA 1
ATOM 985 C C . VAL A 1 123 ? -16.395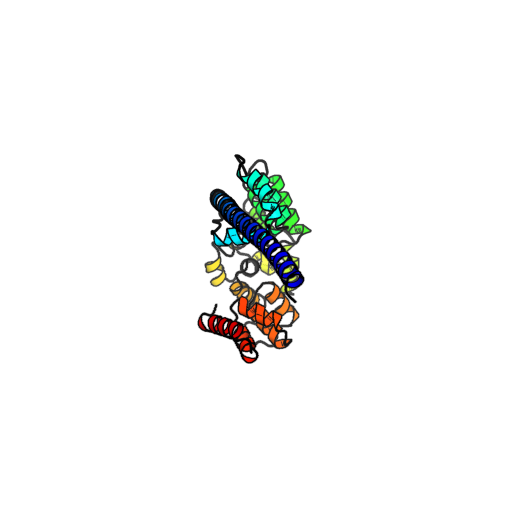 11.475 0.261 1.00 88.44 123 VAL A C 1
ATOM 987 O O . VAL A 1 123 ? -16.349 10.303 0.627 1.00 88.44 123 VAL A O 1
ATOM 990 N N . LYS A 1 124 ? -17.059 11.833 -0.845 1.00 89.50 124 LYS A N 1
ATOM 991 C CA . LYS A 1 124 ? -17.777 10.863 -1.687 1.00 89.50 124 LYS A CA 1
ATOM 992 C C . LYS A 1 124 ? -16.843 9.796 -2.264 1.00 89.50 124 LYS A C 1
ATOM 994 O O . LYS A 1 124 ? -17.203 8.620 -2.299 1.00 89.50 124 LYS A O 1
ATOM 999 N N . GLU A 1 125 ? -15.663 10.197 -2.727 1.00 89.88 125 GLU A N 1
ATOM 1000 C CA . GLU A 1 125 ? -14.658 9.278 -3.270 1.00 89.88 125 GLU A CA 1
ATOM 1001 C C . GLU A 1 125 ? -14.122 8.342 -2.177 1.00 89.88 125 GLU A C 1
ATOM 1003 O O . GLU A 1 125 ? -14.037 7.133 -2.392 1.00 89.88 125 GLU A O 1
ATOM 1008 N N . LEU A 1 126 ? -13.894 8.866 -0.969 1.00 87.94 126 LEU A N 1
ATOM 1009 C CA . LEU A 1 126 ? -13.500 8.082 0.200 1.00 87.94 126 LEU A CA 1
ATOM 1010 C C . LEU A 1 126 ? -14.563 7.049 0.607 1.00 87.94 126 LEU A C 1
ATOM 1012 O O . LEU A 1 126 ? -14.232 5.888 0.848 1.00 87.94 126 LEU A O 1
ATOM 1016 N N . VAL A 1 127 ? -15.839 7.446 0.637 1.00 86.88 127 VAL A N 1
ATOM 1017 C CA . VAL A 1 127 ? -16.967 6.536 0.894 1.00 86.88 127 VAL A CA 1
ATOM 1018 C C . VAL A 1 127 ? -17.022 5.442 -0.170 1.00 86.88 127 VAL A C 1
ATOM 1020 O O . VAL A 1 127 ? -17.154 4.272 0.172 1.00 86.88 127 VAL A O 1
ATOM 1023 N N . GLY A 1 128 ? -16.848 5.782 -1.451 1.00 85.44 128 GLY A N 1
ATOM 1024 C CA . GLY A 1 128 ? -16.799 4.797 -2.535 1.00 85.44 128 GLY A CA 1
ATOM 1025 C C . GLY A 1 128 ? -15.670 3.776 -2.358 1.00 85.44 128 GLY A C 1
ATOM 1026 O O . GLY A 1 128 ? -15.900 2.569 -2.465 1.00 85.44 128 GLY A O 1
ATOM 1027 N N . LEU A 1 129 ? -14.463 4.239 -2.025 1.00 84.81 129 LEU A N 1
ATOM 1028 C CA . LEU A 1 129 ? -13.317 3.366 -1.757 1.00 84.81 129 LEU A CA 1
ATOM 1029 C C . LEU A 1 129 ? -13.569 2.459 -0.545 1.00 84.81 129 LEU A C 1
ATOM 1031 O O . LEU A 1 129 ? -13.305 1.257 -0.605 1.00 84.81 129 LEU A O 1
ATOM 1035 N N . CYS A 1 130 ? -14.128 2.996 0.536 1.00 80.75 130 CYS A N 1
ATOM 1036 C CA . CYS A 1 130 ? -14.435 2.195 1.712 1.00 80.75 130 CYS A CA 1
ATOM 1037 C C . CYS A 1 130 ? -15.568 1.188 1.451 1.00 80.75 130 CYS A C 1
ATOM 1039 O O . CYS A 1 130 ? -15.392 -0.014 1.635 1.00 80.75 130 CYS A O 1
ATOM 1041 N N . GLU A 1 131 ? -16.736 1.654 1.014 1.00 80.88 131 GLU A N 1
ATOM 1042 C CA . GLU A 1 131 ? -17.951 0.841 1.001 1.00 80.88 131 GLU A CA 1
ATOM 1043 C C . GLU A 1 131 ? -18.061 -0.067 -0.223 1.00 80.88 131 GLU A C 1
ATOM 1045 O O . GLU A 1 131 ? -18.513 -1.204 -0.107 1.00 80.88 131 GLU A O 1
ATOM 1050 N N . GLN A 1 132 ? -17.637 0.412 -1.396 1.00 81.81 132 GLN A N 1
ATOM 1051 C CA . GLN A 1 132 ? -17.774 -0.337 -2.650 1.00 81.81 132 GLN A CA 1
ATOM 1052 C C . GLN A 1 132 ? -16.523 -1.154 -2.966 1.00 81.81 132 GLN A C 1
ATOM 1054 O O . GLN A 1 132 ? -16.623 -2.239 -3.537 1.00 81.81 132 GLN A O 1
ATOM 1059 N N . LYS A 1 133 ? -15.340 -0.631 -2.619 1.00 78.06 133 LYS A N 1
ATOM 1060 C CA . LYS A 1 133 ? -14.051 -1.283 -2.902 1.00 78.06 133 LYS A CA 1
ATOM 1061 C C . LYS A 1 133 ? -13.443 -1.989 -1.691 1.00 78.06 133 LYS A C 1
ATOM 1063 O O . LYS A 1 133 ? -12.462 -2.707 -1.862 1.00 78.06 133 LYS A O 1
ATOM 1068 N N . ASN A 1 134 ? -14.022 -1.839 -0.495 1.00 71.31 134 ASN A N 1
ATOM 1069 C CA . ASN A 1 134 ? -13.513 -2.444 0.742 1.00 71.31 134 ASN A CA 1
ATOM 1070 C C . ASN A 1 134 ? -12.031 -2.095 0.999 1.00 71.31 134 ASN A C 1
ATOM 1072 O O . ASN A 1 134 ? -11.221 -2.935 1.411 1.00 71.31 134 ASN A O 1
ATOM 1076 N N . ARG A 1 135 ? -11.660 -0.845 0.688 1.00 74.19 135 ARG A N 1
ATOM 1077 C CA . ARG A 1 135 ? -10.331 -0.287 0.953 1.00 74.19 135 ARG A CA 1
ATOM 1078 C C . ARG A 1 135 ? -10.239 0.101 2.424 1.00 74.19 135 ARG A C 1
ATOM 1080 O O . ARG A 1 135 ? -10.968 0.968 2.901 1.00 74.19 135 ARG A O 1
ATOM 1087 N N . VAL A 1 136 ? -9.370 -0.592 3.153 1.00 69.69 136 VAL A N 1
ATOM 1088 C CA . VAL A 1 136 ? -9.299 -0.532 4.621 1.00 69.69 136 VAL A CA 1
ATOM 1089 C C . VAL A 1 136 ? -8.741 0.813 5.085 1.00 69.69 136 VAL A C 1
ATOM 1091 O O . VAL A 1 136 ? -9.304 1.442 5.973 1.00 69.69 136 VAL A O 1
ATOM 1094 N N . ASP A 1 137 ? -7.698 1.283 4.409 1.00 70.69 137 ASP A N 1
ATOM 1095 C CA . ASP A 1 137 ? -7.105 2.615 4.518 1.00 70.69 137 ASP A CA 1
ATOM 1096 C C . ASP A 1 137 ? -8.127 3.745 4.286 1.00 70.69 137 ASP A C 1
ATOM 1098 O O . ASP A 1 137 ? -8.146 4.736 5.019 1.00 70.69 137 ASP A O 1
ATOM 1102 N N . ALA A 1 138 ? -9.034 3.578 3.318 1.00 78.94 138 ALA A N 1
ATOM 1103 C CA . ALA A 1 138 ? -10.134 4.515 3.089 1.00 78.94 138 ALA A CA 1
ATOM 1104 C C . ALA A 1 138 ? -11.181 4.485 4.218 1.00 78.94 138 ALA A C 1
ATOM 1106 O O . ALA A 1 138 ? -11.633 5.535 4.676 1.00 78.94 138 ALA A O 1
ATOM 1107 N N . CYS A 1 139 ? -11.556 3.293 4.691 1.00 76.56 139 CYS A N 1
ATOM 1108 C CA . CYS A 1 139 ? -12.507 3.140 5.795 1.00 76.56 139 CYS A CA 1
ATOM 1109 C C . CYS A 1 139 ? -11.985 3.712 7.114 1.00 76.56 139 CYS A C 1
ATOM 1111 O O . CYS A 1 139 ? -12.745 4.334 7.853 1.00 76.56 139 CYS A O 1
ATOM 1113 N N . ALA A 1 140 ? -10.699 3.520 7.395 1.00 73.56 140 ALA A N 1
ATOM 1114 C CA . ALA A 1 140 ? -10.041 4.039 8.584 1.00 73.56 140 ALA A CA 1
ATOM 1115 C C . ALA A 1 140 ? -10.079 5.575 8.612 1.00 73.56 140 ALA A C 1
ATOM 1117 O O . ALA A 1 140 ? -10.492 6.176 9.603 1.00 73.56 140 ALA A O 1
ATOM 1118 N N . LEU A 1 141 ? -9.764 6.212 7.481 1.00 78.00 141 LEU A N 1
ATOM 1119 C CA . LEU A 1 141 ? -9.856 7.664 7.347 1.00 78.00 141 LEU A CA 1
ATOM 1120 C C . LEU A 1 141 ? -11.302 8.170 7.473 1.00 78.00 141 LEU A C 1
ATOM 1122 O O . LEU A 1 141 ? -11.547 9.198 8.101 1.00 78.00 141 LEU A O 1
ATOM 1126 N N . LEU A 1 142 ? -12.271 7.435 6.923 1.00 80.81 142 LEU A N 1
ATOM 1127 C CA . LEU A 1 142 ? -13.688 7.781 7.029 1.00 80.81 142 LEU A CA 1
ATOM 1128 C C . LEU A 1 142 ? -14.199 7.696 8.481 1.00 80.81 142 LEU A C 1
ATOM 1130 O O . LEU A 1 142 ? -14.974 8.552 8.899 1.00 80.81 142 LEU A O 1
ATOM 1134 N N . GLN A 1 143 ? -13.735 6.713 9.261 1.00 78.69 143 GLN A N 1
ATOM 1135 C CA . GLN A 1 143 ? -14.052 6.581 10.690 1.00 78.69 143 GLN A CA 1
ATOM 1136 C C . GLN A 1 143 ? -13.540 7.774 11.504 1.00 78.69 143 GLN A C 1
ATOM 1138 O O . GLN A 1 143 ? -14.244 8.278 12.380 1.00 78.69 143 GLN A O 1
ATOM 1143 N N . ILE A 1 144 ? -12.323 8.232 11.212 1.00 76.88 144 ILE A N 1
ATOM 1144 C CA . ILE A 1 144 ? -11.745 9.411 11.863 1.00 76.88 144 ILE A CA 1
ATOM 1145 C C . ILE A 1 144 ? -12.571 10.642 11.524 1.00 76.88 144 ILE A C 1
ATOM 1147 O O . ILE A 1 144 ? -13.009 11.339 12.428 1.00 76.88 144 ILE A O 1
ATOM 1151 N N . LEU A 1 145 ? -12.876 10.858 10.244 1.00 80.50 145 LEU A N 1
ATOM 1152 C CA . LEU A 1 145 ? -13.687 11.998 9.816 1.00 80.50 145 LEU A CA 1
ATOM 1153 C C . LEU A 1 145 ? -15.083 11.992 10.443 1.00 80.50 145 LEU A C 1
ATOM 1155 O O . LEU A 1 145 ? -15.557 13.041 10.858 1.00 80.50 145 LEU A O 1
ATOM 1159 N N . ALA A 1 146 ? -15.724 10.829 10.567 1.00 80.94 146 ALA A N 1
ATOM 1160 C CA . ALA A 1 146 ? -17.011 10.712 11.252 1.00 80.94 146 ALA A CA 1
ATOM 1161 C C . ALA A 1 146 ? -16.928 11.074 12.747 1.00 80.94 146 ALA A C 1
ATOM 1163 O O . ALA A 1 146 ? -17.903 11.558 13.317 1.00 80.94 146 ALA A O 1
ATOM 1164 N N . THR A 1 147 ? -15.769 10.850 13.371 1.00 76.31 147 THR A N 1
ATOM 1165 C CA . THR A 1 147 ? -15.530 11.107 14.798 1.00 76.31 147 THR A CA 1
ATOM 1166 C C . THR A 1 147 ? -15.120 12.561 15.053 1.00 76.31 147 THR A C 1
ATOM 1168 O O . THR A 1 147 ? -15.655 13.212 15.944 1.00 76.31 147 THR A O 1
ATOM 1171 N N . GLU A 1 148 ? -14.180 13.078 14.264 1.00 81.50 148 GLU A N 1
ATOM 1172 C CA . GLU A 1 148 ? -13.598 14.416 14.417 1.00 81.50 148 GLU A CA 1
ATOM 1173 C C . GLU A 1 148 ? -14.457 15.520 13.795 1.00 81.50 148 GLU A C 1
ATOM 1175 O O . GLU A 1 148 ? -14.366 16.673 14.214 1.00 81.50 148 GLU A O 1
ATOM 1180 N N . ARG A 1 149 ? -15.271 15.180 12.788 1.00 82.19 149 ARG A N 1
ATOM 1181 C CA . ARG A 1 149 ? -16.103 16.121 12.026 1.00 82.19 149 ARG A CA 1
ATOM 1182 C C . ARG A 1 149 ? -17.551 15.636 11.917 1.00 82.19 149 ARG A C 1
ATOM 1184 O O . ARG A 1 149 ? -18.024 15.315 10.818 1.00 82.19 149 ARG A O 1
ATOM 1191 N N . PRO A 1 150 ? -18.285 15.564 13.043 1.00 78.31 150 PRO A N 1
ATOM 1192 C CA . PRO A 1 150 ? -19.669 15.090 13.058 1.00 78.31 150 PRO A CA 1
ATOM 1193 C C . PRO A 1 150 ? -20.604 15.931 12.171 1.00 78.31 150 PRO A C 1
ATOM 1195 O O . PRO A 1 150 ? -21.623 15.429 11.696 1.00 78.31 150 PRO A O 1
ATOM 1198 N N . GLU A 1 151 ? -20.251 17.187 11.882 1.00 81.50 151 GLU A N 1
ATOM 1199 C CA . GLU A 1 151 ? -20.975 18.077 10.970 1.00 81.50 151 GLU A CA 1
ATOM 1200 C C . GLU A 1 151 ? -21.043 17.564 9.525 1.00 81.50 151 GLU A C 1
ATOM 1202 O O . GLU A 1 151 ? -21.929 17.968 8.774 1.00 81.50 151 GLU A O 1
ATOM 1207 N N . LEU A 1 152 ? -20.151 16.646 9.134 1.00 80.19 152 LEU A N 1
ATOM 1208 C CA . LEU A 1 152 ? -20.184 16.006 7.818 1.00 80.19 152 LEU A CA 1
ATOM 1209 C C . LEU A 1 152 ? -21.296 14.951 7.696 1.00 80.19 152 LEU A C 1
ATOM 1211 O O . LEU A 1 152 ? -21.517 14.432 6.602 1.00 80.19 152 LEU A O 1
ATOM 1215 N N . GLY A 1 153 ? -21.993 14.616 8.792 1.00 79.31 153 GLY A N 1
ATOM 1216 C CA . GLY A 1 153 ? -23.101 13.655 8.792 1.00 79.31 153 GLY A CA 1
ATOM 1217 C C . GLY A 1 153 ? -22.682 12.233 8.407 1.00 79.31 153 GLY A C 1
ATOM 1218 O O . GLY A 1 153 ? -23.502 11.452 7.924 1.00 79.31 153 GLY A O 1
ATOM 1219 N N . LEU A 1 154 ? -21.400 11.905 8.578 1.00 80.50 154 LEU A N 1
ATOM 1220 C CA . LEU A 1 154 ? -20.836 10.613 8.212 1.00 80.50 154 LEU A CA 1
ATOM 1221 C C . LEU A 1 154 ? -21.172 9.567 9.271 1.00 80.50 154 LEU A C 1
ATOM 1223 O O . LEU A 1 154 ? -20.961 9.777 10.463 1.00 80.50 154 LEU A O 1
ATOM 1227 N N . SER A 1 155 ? -21.662 8.410 8.834 1.00 69.56 155 SER A N 1
ATOM 1228 C CA . SER A 1 155 ? -21.756 7.238 9.699 1.00 69.56 155 SER A CA 1
ATOM 1229 C C . SER A 1 155 ? -20.432 6.484 9.708 1.00 69.56 155 SER A C 1
ATOM 1231 O O . SER A 1 155 ? -19.825 6.303 8.651 1.00 69.56 155 SER A O 1
ATOM 1233 N N . ALA A 1 156 ? -20.044 5.971 10.877 1.00 65.75 156 ALA A N 1
ATOM 1234 C CA . ALA A 1 156 ? -18.972 4.989 11.001 1.00 65.75 156 ALA A CA 1
ATOM 1235 C C . ALA A 1 156 ? -19.151 3.879 9.943 1.00 65.75 156 ALA A C 1
ATOM 1237 O O . ALA A 1 156 ? -20.248 3.307 9.847 1.00 65.75 156 ALA A O 1
ATOM 1238 N N . PRO A 1 157 ? -18.134 3.590 9.108 1.00 64.75 157 PRO A N 1
ATOM 1239 C CA . PRO A 1 157 ? -18.307 2.640 8.023 1.00 64.75 157 PRO A CA 1
ATOM 1240 C C . PRO A 1 157 ? -18.673 1.246 8.554 1.00 64.75 157 PRO A C 1
ATOM 1242 O O . PRO A 1 157 ? -18.338 0.886 9.677 1.00 64.75 157 PRO A O 1
ATOM 1245 N N . LYS A 1 158 ? -19.332 0.415 7.744 1.00 58.78 158 LYS A N 1
ATOM 1246 C CA . LYS A 1 158 ? -19.683 -0.970 8.132 1.00 58.78 158 LYS A CA 1
ATOM 1247 C C . LYS A 1 158 ? -18.817 -2.035 7.455 1.00 58.78 158 LYS A C 1
ATOM 1249 O O . LYS A 1 158 ? -19.056 -3.222 7.644 1.00 58.78 158 LYS A O 1
ATOM 1254 N N . VAL A 1 159 ? -17.848 -1.660 6.624 1.00 54.03 159 VAL A N 1
ATOM 1255 C CA . VAL A 1 159 ? -17.246 -2.600 5.656 1.00 54.03 159 VAL A CA 1
ATOM 1256 C C . VAL A 1 159 ? -15.909 -3.205 6.117 1.00 54.03 159 VAL A C 1
ATOM 1258 O O . VAL A 1 159 ? -15.622 -4.356 5.783 1.00 54.03 159 VAL A O 1
ATOM 1261 N N . TRP A 1 160 ? -15.182 -2.529 7.014 1.00 53.28 160 TRP A N 1
ATOM 1262 C CA . TRP A 1 160 ? -13.952 -3.004 7.678 1.00 53.28 160 TRP A CA 1
ATOM 1263 C C . TRP A 1 160 ? -14.201 -4.292 8.476 1.00 53.28 160 TRP A C 1
ATOM 1265 O O . TRP A 1 160 ? -13.325 -5.157 8.532 1.00 53.28 160 TRP A O 1
ATOM 1275 N N . HIS A 1 161 ? -15.438 -4.495 8.947 1.00 53.78 161 HIS A N 1
ATOM 1276 C CA . HIS A 1 161 ? -15.902 -5.764 9.503 1.00 53.78 161 HIS A CA 1
ATOM 1277 C C . HIS A 1 161 ? -15.636 -6.945 8.562 1.00 53.78 161 HIS A C 1
ATOM 1279 O O . HIS A 1 161 ? -15.150 -7.976 8.990 1.00 53.78 161 HIS A O 1
ATOM 1285 N N . SER A 1 162 ? -15.932 -6.833 7.267 1.00 51.88 162 SER A N 1
ATOM 1286 C CA . SER A 1 162 ? -15.975 -8.009 6.390 1.00 51.88 162 SER A CA 1
ATOM 1287 C C . SER A 1 162 ? -14.602 -8.656 6.185 1.00 51.88 162 SER A C 1
ATOM 1289 O O . SER A 1 162 ? -14.478 -9.873 6.291 1.00 51.88 162 SER A O 1
ATOM 1291 N N . ARG A 1 163 ? -13.555 -7.856 5.940 1.00 56.06 163 ARG A N 1
ATOM 1292 C CA . ARG A 1 163 ? -12.215 -8.360 5.609 1.00 56.06 163 ARG A CA 1
ATOM 1293 C C . ARG A 1 163 ? -11.442 -8.790 6.854 1.00 56.06 163 ARG A C 1
ATOM 1295 O O . ARG A 1 163 ? -10.880 -9.881 6.867 1.00 56.06 163 ARG A O 1
ATOM 1302 N N . VAL A 1 164 ? -11.475 -7.987 7.920 1.00 57.12 164 VAL A N 1
ATOM 1303 C CA . VAL A 1 164 ? -10.859 -8.348 9.208 1.00 57.12 164 VAL A CA 1
ATOM 1304 C C . VAL A 1 164 ? -11.563 -9.559 9.825 1.00 57.12 164 VAL A C 1
ATOM 1306 O O . VAL A 1 164 ? -10.899 -10.403 10.418 1.00 57.12 164 VAL A O 1
ATOM 1309 N N . CYS A 1 165 ? -12.872 -9.733 9.622 1.00 56.84 165 CYS A N 1
ATOM 1310 C CA . CYS A 1 165 ? -13.589 -10.921 10.099 1.00 56.84 165 CYS A CA 1
ATOM 1311 C C . CYS A 1 165 ? -13.463 -12.141 9.217 1.00 56.84 165 CYS A C 1
ATOM 1313 O O . CYS A 1 165 ? -13.483 -13.249 9.740 1.00 56.84 165 CYS A O 1
ATOM 1315 N N . GLN A 1 166 ? -13.300 -11.972 7.906 1.00 55.91 166 GLN A N 1
ATOM 1316 C CA . GLN A 1 166 ? -12.905 -13.088 7.051 1.00 55.91 166 GLN A CA 1
ATOM 1317 C C . GLN A 1 166 ? -11.550 -13.649 7.478 1.00 55.91 166 GLN A C 1
ATOM 1319 O O . GLN A 1 166 ? -11.371 -14.863 7.465 1.00 55.91 166 GLN A O 1
ATOM 1324 N N . LEU A 1 167 ? -10.619 -12.780 7.879 1.00 57.19 167 LEU A N 1
ATOM 1325 C CA . LEU A 1 167 ? -9.310 -13.205 8.358 1.00 57.19 167 LEU A CA 1
ATOM 1326 C C . LEU A 1 167 ? -9.374 -13.777 9.781 1.00 57.19 167 LEU A C 1
ATOM 1328 O O . LEU A 1 167 ? -8.847 -14.855 10.026 1.00 57.19 167 LEU A O 1
ATOM 1332 N N . SER A 1 168 ? -10.037 -13.092 10.717 1.00 54.72 168 SER A N 1
ATOM 1333 C CA . SER A 1 168 ? -10.062 -13.469 12.142 1.00 54.72 168 SER A CA 1
ATOM 1334 C C . SER A 1 168 ? -11.133 -14.493 12.526 1.00 54.72 168 SER A C 1
ATOM 1336 O O . SER A 1 168 ? -11.108 -15.053 13.620 1.00 54.72 168 SER A O 1
ATOM 1338 N N . GLY A 1 169 ? -12.092 -14.750 11.641 1.00 50.06 169 GLY A N 1
ATOM 1339 C CA . GLY A 1 169 ? -13.078 -15.818 11.733 1.00 50.06 169 GLY A CA 1
ATOM 1340 C C . GLY A 1 169 ? -14.155 -15.685 12.812 1.00 50.06 169 GLY A C 1
ATOM 1341 O O . GLY A 1 169 ? -15.117 -16.449 12.727 1.00 50.06 169 GLY A O 1
ATOM 1342 N N . ARG A 1 170 ? -14.039 -14.808 13.831 1.00 49.69 170 ARG A N 1
ATOM 1343 C CA . ARG A 1 170 ? -14.960 -14.895 14.987 1.00 49.69 170 ARG A CA 1
ATOM 1344 C C . ARG A 1 170 ? -15.562 -13.623 15.590 1.00 49.69 170 ARG A C 1
ATOM 1346 O O . ARG A 1 170 ? -16.708 -13.756 15.981 1.00 49.69 170 ARG A O 1
ATOM 1353 N N . ASN A 1 171 ? -14.952 -12.431 15.639 1.00 49.78 171 ASN A N 1
ATOM 1354 C CA . ASN A 1 171 ? -15.610 -11.274 16.294 1.00 49.78 171 ASN A CA 1
ATOM 1355 C C . ASN A 1 171 ? -15.241 -9.915 15.672 1.00 49.78 171 ASN A C 1
ATOM 1357 O O . ASN A 1 171 ? -14.184 -9.356 15.947 1.00 49.78 171 ASN A O 1
ATOM 1361 N N . CYS A 1 172 ? -16.146 -9.365 14.858 1.00 50.56 172 CYS A N 1
ATOM 1362 C CA . CYS A 1 172 ? -15.962 -8.076 14.178 1.00 50.56 172 CYS A CA 1
ATOM 1363 C C . CYS A 1 172 ? -16.140 -6.864 15.077 1.00 50.56 172 CYS A C 1
ATOM 1365 O O . CYS A 1 172 ? -15.483 -5.854 14.872 1.00 50.56 172 CYS A O 1
ATOM 1367 N N . THR A 1 173 ? -17.058 -6.965 16.030 1.00 49.91 173 THR A N 1
ATOM 1368 C CA . THR A 1 173 ? -17.498 -5.860 16.883 1.00 49.91 173 THR A CA 1
ATOM 1369 C C . THR A 1 173 ? -16.433 -5.487 17.911 1.00 49.91 173 THR A C 1
ATOM 1371 O O . THR A 1 173 ? -16.133 -4.317 18.102 1.00 49.91 173 THR A O 1
ATOM 1374 N N . THR A 1 174 ? -15.759 -6.475 18.500 1.00 47.97 174 THR A N 1
ATOM 1375 C CA . THR A 1 174 ? -14.743 -6.243 19.541 1.00 47.97 174 THR A CA 1
ATOM 1376 C C . THR A 1 174 ? -13.479 -5.564 19.006 1.00 47.97 174 THR A C 1
ATOM 1378 O O . THR A 1 174 ? -12.838 -4.810 19.726 1.00 47.97 174 THR A O 1
ATOM 1381 N N . ALA A 1 175 ? -13.122 -5.784 17.736 1.00 51.59 175 ALA A N 1
ATOM 1382 C CA . ALA A 1 175 ? -11.967 -5.131 17.113 1.00 51.59 175 ALA A CA 1
ATOM 1383 C C . ALA A 1 175 ? -12.207 -3.640 16.798 1.00 51.59 175 ALA A C 1
ATOM 1385 O O . ALA A 1 175 ? -11.268 -2.937 16.440 1.00 51.59 175 ALA A O 1
ATOM 1386 N N . GLN A 1 176 ? -13.451 -3.161 16.891 1.00 52.41 176 GLN A N 1
ATOM 1387 C CA . GLN A 1 176 ? -13.821 -1.782 16.568 1.00 52.41 176 GLN A CA 1
ATOM 1388 C C . GLN A 1 176 ? -13.950 -0.901 17.793 1.00 52.41 176 GLN A C 1
ATOM 1390 O O . GLN A 1 176 ? -13.465 0.224 17.774 1.00 52.41 176 GLN A O 1
ATOM 1395 N N . ASP A 1 177 ? -14.563 -1.427 18.852 1.00 52.34 177 ASP A N 1
ATOM 1396 C CA . ASP A 1 177 ? -14.757 -0.688 20.101 1.00 52.34 177 ASP A CA 1
ATOM 1397 C C . ASP A 1 177 ? -13.420 -0.382 20.803 1.00 52.34 177 ASP A C 1
ATOM 1399 O O . ASP A 1 177 ? -13.347 0.493 21.664 1.00 52.34 177 ASP A O 1
ATOM 1403 N N . HIS A 1 178 ? -12.352 -1.089 20.416 1.00 51.72 178 HIS A N 1
ATOM 1404 C CA . HIS A 1 178 ? -11.003 -0.940 20.959 1.00 51.72 178 HIS A CA 1
ATOM 1405 C C . HIS A 1 178 ? -9.989 -0.339 19.973 1.00 51.72 178 HIS A C 1
ATOM 1407 O O . HIS A 1 178 ? -8.818 -0.218 20.328 1.00 51.72 178 HIS A O 1
ATOM 1413 N N . ALA A 1 179 ? -10.416 0.057 18.768 1.00 59.56 179 ALA A N 1
ATOM 1414 C CA . ALA A 1 179 ? -9.510 0.633 17.781 1.00 59.56 179 ALA A CA 1
ATOM 1415 C C . ALA A 1 179 ? -8.982 1.998 18.243 1.00 59.56 179 ALA A C 1
ATOM 1417 O O . ALA A 1 179 ? -9.756 2.916 18.528 1.00 59.56 179 ALA A O 1
ATOM 1418 N N . LEU A 1 180 ? -7.660 2.162 18.287 1.00 61.31 180 LEU A N 1
ATOM 1419 C CA . LEU A 1 180 ? -7.049 3.441 18.636 1.00 61.31 180 LEU A CA 1
ATOM 1420 C C . LEU A 1 180 ? -7.242 4.404 17.461 1.00 61.31 180 LEU A C 1
ATOM 1422 O O . LEU A 1 180 ? -6.568 4.284 16.440 1.00 61.31 180 LEU A O 1
ATOM 1426 N N . HIS A 1 181 ? -8.153 5.373 17.606 1.00 63.53 181 HIS A N 1
ATOM 1427 C CA . HIS A 1 181 ? -8.506 6.333 16.550 1.00 63.53 181 HIS A CA 1
ATOM 1428 C C . HIS A 1 181 ? -7.288 7.019 15.910 1.00 63.53 181 HIS A C 1
ATOM 1430 O O . HIS A 1 181 ? -7.221 7.132 14.688 1.00 63.53 181 HIS A O 1
ATOM 1436 N N . GLU A 1 182 ? -6.295 7.403 16.715 1.00 63.12 182 GLU A N 1
ATOM 1437 C CA . GLU A 1 182 ? -5.041 8.011 16.243 1.00 63.12 182 GLU A CA 1
ATOM 1438 C C . GLU A 1 182 ? -4.254 7.079 15.301 1.00 63.12 182 GLU A C 1
ATOM 1440 O O . GLU A 1 182 ? -3.617 7.529 14.347 1.00 63.12 182 GLU A O 1
ATOM 1445 N N . CYS A 1 183 ? -4.337 5.765 15.521 1.00 65.62 183 CYS A N 1
ATOM 1446 C CA . CYS A 1 183 ? -3.595 4.756 14.768 1.00 65.62 183 CYS A CA 1
ATOM 1447 C C . CYS A 1 183 ? -4.303 4.304 13.489 1.00 65.62 183 CYS A C 1
ATOM 1449 O O . CYS A 1 183 ? -3.687 3.651 12.648 1.00 65.62 183 CYS A O 1
ATOM 1451 N N . LEU A 1 184 ? -5.564 4.698 13.297 1.00 67.12 184 LEU A N 1
ATOM 1452 C CA . LEU A 1 184 ? -6.315 4.439 12.070 1.00 67.12 184 LEU A CA 1
ATOM 1453 C C . LEU A 1 184 ? -5.849 5.334 10.900 1.00 67.12 184 LEU A C 1
ATOM 1455 O O . LEU A 1 184 ? -5.904 4.908 9.748 1.00 67.12 184 LEU A O 1
ATOM 1459 N N . ALA A 1 185 ? -5.362 6.553 11.170 1.00 60.34 185 ALA A N 1
ATOM 1460 C CA . ALA A 1 185 ? -4.945 7.512 10.135 1.00 60.34 185 ALA A CA 1
ATOM 1461 C C . ALA A 1 185 ? -3.505 7.292 9.671 1.00 60.34 185 ALA A C 1
ATOM 1463 O O . ALA A 1 185 ? -3.219 7.358 8.474 1.00 60.34 185 ALA A O 1
ATOM 1464 N N . SER A 1 186 ? -2.599 7.078 10.627 1.00 63.19 186 SER A N 1
ATOM 1465 C CA . SER A 1 186 ? -1.160 6.986 10.377 1.00 63.19 186 SER A CA 1
ATOM 1466 C C . SER A 1 186 ? -0.522 5.890 11.237 1.00 63.19 186 SER A C 1
ATOM 1468 O O . SER A 1 186 ? 0.198 6.175 12.197 1.00 63.19 186 SER A O 1
ATOM 1470 N N . PRO A 1 187 ? -0.779 4.612 10.911 1.00 56.50 187 PRO A N 1
ATOM 1471 C CA . PRO A 1 187 ? -0.297 3.485 11.708 1.00 56.50 187 PRO A CA 1
ATOM 1472 C C . PRO A 1 187 ? 1.238 3.367 11.717 1.00 56.50 187 PRO A C 1
ATOM 1474 O O . PRO A 1 187 ? 1.816 2.983 12.728 1.00 56.50 187 PRO A O 1
ATOM 1477 N N . ILE A 1 188 ? 1.908 3.726 10.611 1.00 63.38 188 ILE A N 1
ATOM 1478 C CA . ILE A 1 188 ? 3.379 3.682 10.471 1.00 63.38 188 ILE A CA 1
ATOM 1479 C C . ILE A 1 188 ? 4.047 4.986 10.945 1.00 63.38 188 ILE A C 1
ATOM 1481 O O . ILE A 1 188 ? 5.235 4.999 11.252 1.00 63.38 188 ILE A O 1
ATOM 1485 N N . GLY A 1 189 ? 3.303 6.090 11.015 1.00 67.88 189 GLY A N 1
ATOM 1486 C CA . GLY A 1 189 ? 3.833 7.363 11.491 1.00 67.88 189 GLY A CA 1
ATOM 1487 C C . GLY A 1 189 ? 3.790 7.449 13.012 1.00 67.88 189 GLY A C 1
ATOM 1488 O O . GLY A 1 189 ? 4.536 6.790 13.731 1.00 67.88 189 GLY A O 1
ATOM 1489 N N . THR A 1 190 ? 2.875 8.270 13.511 1.00 64.50 190 THR A N 1
ATOM 1490 C CA . THR A 1 190 ? 2.744 8.642 14.927 1.00 64.50 190 THR A CA 1
ATOM 1491 C C . THR A 1 190 ? 2.373 7.492 15.860 1.00 64.50 190 THR A C 1
ATOM 1493 O O . THR A 1 190 ? 2.464 7.651 17.074 1.00 64.50 190 THR A O 1
ATOM 1496 N N . CYS A 1 191 ? 1.948 6.349 15.318 1.00 70.44 191 CYS A N 1
ATOM 1497 C CA . CYS A 1 191 ? 1.426 5.244 16.109 1.00 70.44 191 CYS A CA 1
ATOM 1498 C C . CYS A 1 191 ? 2.319 4.008 16.204 1.00 70.44 191 CYS A C 1
ATOM 1500 O O . CYS A 1 191 ? 1.944 3.107 16.947 1.00 70.44 191 CYS A O 1
ATOM 1502 N N . MET A 1 192 ? 3.480 3.937 15.539 1.00 72.50 192 MET A N 1
ATOM 1503 C CA . MET A 1 192 ? 4.318 2.724 15.606 1.00 72.50 192 MET A CA 1
ATOM 1504 C C . MET A 1 192 ? 4.646 2.317 17.042 1.00 72.50 192 MET A C 1
ATOM 1506 O O . MET A 1 192 ? 4.332 1.200 17.442 1.00 72.50 192 MET A O 1
ATOM 1510 N N . ASP A 1 193 ? 5.221 3.231 17.825 1.00 75.12 193 ASP A N 1
ATOM 1511 C CA . ASP A 1 193 ? 5.666 2.938 19.193 1.00 75.12 193 ASP A CA 1
ATOM 1512 C C . ASP A 1 193 ? 4.485 2.549 20.093 1.00 75.12 193 ASP A C 1
ATOM 1514 O O . ASP A 1 193 ? 4.588 1.684 20.965 1.00 75.12 193 ASP A O 1
ATOM 1518 N N . ARG A 1 194 ? 3.323 3.162 19.844 1.00 75.69 194 ARG A N 1
ATOM 1519 C CA . ARG A 1 194 ? 2.093 2.878 20.580 1.00 75.69 194 ARG A CA 1
ATOM 1520 C C . ARG A 1 194 ? 1.513 1.523 20.205 1.00 75.69 194 ARG A C 1
ATOM 1522 O O . ARG A 1 194 ? 1.095 0.819 21.105 1.00 75.69 194 ARG A O 1
ATOM 1529 N N . LEU A 1 195 ? 1.535 1.136 18.932 1.00 76.06 195 LEU A N 1
ATOM 1530 C CA . LEU A 1 195 ? 1.085 -0.182 18.474 1.00 76.06 195 LEU A CA 1
ATOM 1531 C C . LEU A 1 195 ? 2.006 -1.315 18.947 1.00 76.06 195 LEU A C 1
ATOM 1533 O O . LEU A 1 195 ? 1.562 -2.454 19.095 1.00 76.06 195 LEU A O 1
ATOM 1537 N N . GLU A 1 196 ? 3.282 -1.018 19.200 1.00 75.94 196 GLU A N 1
ATOM 1538 C CA . GLU A 1 196 ? 4.206 -1.965 19.831 1.00 75.94 196 GLU A CA 1
ATOM 1539 C C . GLU A 1 196 ? 3.881 -2.163 21.325 1.00 75.94 196 GLU A C 1
ATOM 1541 O O . GLU A 1 196 ? 3.910 -3.299 21.811 1.00 75.94 196 GLU A O 1
ATOM 1546 N N . ALA A 1 197 ? 3.519 -1.090 22.038 1.00 76.25 197 ALA A N 1
ATOM 1547 C CA . ALA A 1 197 ? 3.205 -1.117 23.470 1.00 76.25 197 ALA A CA 1
ATOM 1548 C C . ALA A 1 197 ? 1.762 -1.556 23.799 1.00 76.25 197 ALA A C 1
ATOM 1550 O O . ALA A 1 197 ? 1.546 -2.318 24.742 1.00 76.25 197 ALA A O 1
ATOM 1551 N N . ASP A 1 198 ? 0.790 -1.080 23.027 1.00 76.62 198 ASP A N 1
ATOM 1552 C CA . ASP A 1 198 ? -0.647 -1.314 23.156 1.00 76.62 198 ASP A CA 1
ATOM 1553 C C . ASP A 1 198 ? -1.170 -1.886 21.828 1.00 76.62 198 ASP A C 1
ATOM 1555 O O . ASP A 1 198 ? -1.383 -1.145 20.859 1.00 76.62 198 ASP A O 1
ATOM 1559 N N . PRO A 1 199 ? -1.287 -3.221 21.731 1.00 70.88 199 PRO A N 1
ATOM 1560 C CA . PRO A 1 199 ? -1.501 -3.891 20.466 1.00 70.88 199 PRO A CA 1
ATOM 1561 C C . PRO A 1 199 ? -2.971 -3.802 20.037 1.00 70.88 199 PRO A C 1
ATOM 1563 O O . PRO A 1 199 ? -3.718 -4.778 20.121 1.00 70.88 199 PRO A O 1
ATOM 1566 N N . ASP A 1 200 ? -3.370 -2.630 19.543 1.00 75.00 200 ASP A N 1
ATOM 1567 C CA . ASP A 1 200 ? -4.655 -2.428 18.882 1.00 75.00 200 ASP A CA 1
ATOM 1568 C C . ASP A 1 200 ? -4.728 -3.302 17.616 1.00 75.00 200 ASP A C 1
ATOM 1570 O O . ASP A 1 200 ? -3.980 -3.065 16.656 1.00 75.00 200 ASP A O 1
ATOM 1574 N N . PRO A 1 201 ? -5.637 -4.294 17.557 1.00 72.31 201 PRO A N 1
ATOM 1575 C CA . PRO A 1 201 ? -5.745 -5.163 16.399 1.00 72.31 201 PRO A CA 1
ATOM 1576 C C . PRO A 1 201 ? -6.012 -4.402 15.097 1.00 72.31 201 PRO A C 1
ATOM 1578 O O . PRO A 1 201 ? -5.582 -4.842 14.032 1.00 72.31 201 PRO A O 1
ATOM 1581 N N . MET A 1 202 ? -6.714 -3.268 15.137 1.00 72.50 202 MET A N 1
ATOM 1582 C CA . MET A 1 202 ? -7.034 -2.548 13.907 1.00 72.50 202 MET A CA 1
ATOM 1583 C C . MET A 1 202 ? -5.841 -1.737 13.394 1.00 72.50 202 MET A C 1
ATOM 1585 O O . MET A 1 202 ? -5.472 -1.858 12.222 1.00 72.50 202 MET A O 1
ATOM 1589 N N . GLY A 1 203 ? -5.188 -0.966 14.264 1.00 72.12 203 GLY A N 1
ATOM 1590 C CA . GLY A 1 203 ? -3.966 -0.243 13.922 1.00 72.12 203 GLY A CA 1
ATOM 1591 C C . GLY A 1 203 ? -2.840 -1.174 13.461 1.00 72.12 203 GLY A C 1
ATOM 1592 O O . GLY A 1 203 ? -2.170 -0.879 12.471 1.00 72.12 203 GLY A O 1
ATOM 1593 N N . LEU A 1 204 ? -2.689 -2.348 14.085 1.00 76.75 204 LEU A N 1
ATOM 1594 C CA . LEU A 1 204 ? -1.713 -3.359 13.667 1.00 76.75 204 LEU A CA 1
ATOM 1595 C C . LEU A 1 204 ? -2.007 -3.929 12.269 1.00 76.75 204 LEU A C 1
ATOM 1597 O O . LEU A 1 204 ? -1.086 -4.112 11.470 1.00 76.75 204 LEU A O 1
ATOM 1601 N N . PHE A 1 205 ? -3.279 -4.175 11.936 1.00 76.38 205 PHE A N 1
ATOM 1602 C CA . PHE A 1 205 ? -3.674 -4.639 10.601 1.00 76.38 205 PHE A CA 1
ATOM 1603 C C . PHE A 1 205 ? -3.400 -3.595 9.513 1.00 76.38 205 PHE A C 1
ATOM 1605 O O . PHE A 1 205 ? -2.929 -3.931 8.425 1.00 76.38 205 PHE A O 1
ATOM 1612 N N . LEU A 1 206 ? -3.669 -2.322 9.802 1.00 71.88 206 LEU A N 1
ATOM 1613 C CA . LEU A 1 206 ? -3.384 -1.223 8.883 1.00 71.88 206 LEU A CA 1
ATOM 1614 C C . LEU A 1 206 ? -1.875 -1.006 8.708 1.00 71.88 206 LEU A C 1
ATOM 1616 O O . LEU A 1 206 ? -1.414 -0.847 7.579 1.00 71.88 206 LEU A O 1
ATOM 1620 N N . ALA A 1 207 ? -1.094 -1.072 9.794 1.00 72.81 207 ALA A N 1
ATOM 1621 C CA . ALA A 1 207 ? 0.370 -1.020 9.741 1.00 72.81 207 ALA A CA 1
ATOM 1622 C C . ALA A 1 207 ? 0.937 -2.154 8.874 1.00 72.81 207 ALA A C 1
ATOM 1624 O O . ALA A 1 207 ? 1.809 -1.941 8.031 1.00 72.81 207 ALA A O 1
ATOM 1625 N N . CYS A 1 208 ? 0.385 -3.354 9.051 1.00 75.00 208 CYS A N 1
ATOM 1626 C CA . CYS A 1 208 ? 0.697 -4.522 8.247 1.00 75.00 208 CYS A CA 1
ATOM 1627 C C . CYS A 1 208 ? 0.410 -4.293 6.751 1.00 75.00 208 CYS A C 1
ATOM 1629 O O . CYS A 1 208 ? 1.297 -4.480 5.921 1.00 75.00 208 CYS A O 1
ATOM 1631 N N . GLN A 1 209 ? -0.791 -3.818 6.391 1.00 70.19 209 GLN A N 1
ATOM 1632 C CA . GLN A 1 209 ? -1.142 -3.525 4.992 1.00 70.19 209 GLN A CA 1
ATOM 1633 C C . GLN A 1 209 ? -0.260 -2.455 4.349 1.00 70.19 209 GLN A C 1
ATOM 1635 O O . GLN A 1 209 ? -0.001 -2.518 3.150 1.00 70.19 209 GLN A O 1
ATOM 1640 N N . ALA A 1 210 ? 0.212 -1.492 5.136 1.00 66.44 210 ALA A N 1
ATOM 1641 C CA . ALA A 1 210 ? 1.092 -0.433 4.666 1.00 66.44 210 ALA A CA 1
ATOM 1642 C C . ALA A 1 210 ? 2.566 -0.882 4.510 1.00 66.44 210 ALA A C 1
ATOM 1644 O O . ALA A 1 210 ? 3.440 -0.054 4.263 1.00 66.44 210 ALA A O 1
ATOM 1645 N N . GLY A 1 211 ? 2.848 -2.189 4.601 1.00 63.09 211 GLY A N 1
ATOM 1646 C CA . GLY A 1 211 ? 4.148 -2.779 4.268 1.00 63.09 211 GLY A CA 1
ATOM 1647 C C . GLY A 1 211 ? 5.095 -2.943 5.455 1.00 63.09 211 GLY A C 1
ATOM 1648 O O . GLY A 1 211 ? 6.245 -3.341 5.276 1.00 63.09 211 GLY A O 1
ATOM 1649 N N . ALA A 1 212 ? 4.640 -2.683 6.681 1.00 66.31 212 ALA A N 1
ATOM 1650 C CA . ALA A 1 212 ? 5.438 -2.926 7.873 1.00 66.31 212 ALA A CA 1
ATOM 1651 C C . ALA A 1 212 ? 5.203 -4.359 8.386 1.00 66.31 212 ALA A C 1
ATOM 1653 O O . ALA A 1 212 ? 4.503 -4.586 9.373 1.00 66.31 212 ALA A O 1
ATOM 1654 N N . GLY A 1 213 ? 5.819 -5.336 7.706 1.00 66.31 213 GLY A N 1
ATOM 1655 C CA . GLY A 1 213 ? 5.608 -6.778 7.918 1.00 66.31 213 GLY A CA 1
ATOM 1656 C C . GLY A 1 213 ? 5.732 -7.259 9.373 1.00 66.31 213 GLY A C 1
ATOM 1657 O O . GLY A 1 213 ? 5.029 -8.182 9.778 1.00 66.31 213 GLY A O 1
ATOM 1658 N N . ARG A 1 214 ? 6.533 -6.588 10.217 1.00 72.50 214 ARG A N 1
ATOM 1659 C CA . ARG A 1 214 ? 6.614 -6.895 11.661 1.00 72.50 214 ARG A CA 1
ATOM 1660 C C . ARG A 1 214 ? 5.272 -6.743 12.387 1.00 72.50 214 ARG A C 1
ATOM 1662 O O . ARG A 1 214 ? 4.960 -7.532 13.279 1.00 72.50 214 ARG A O 1
ATOM 1669 N N . PHE A 1 215 ? 4.448 -5.783 11.969 1.00 77.50 215 PHE A N 1
ATOM 1670 C CA . PHE A 1 215 ? 3.116 -5.579 12.527 1.00 77.50 215 PHE A CA 1
ATOM 1671 C C . PHE A 1 215 ? 2.106 -6.611 12.023 1.00 77.50 215 PHE A C 1
ATOM 1673 O O . PHE A 1 215 ? 1.153 -6.893 12.739 1.00 77.50 215 PHE A O 1
ATOM 1680 N N . CYS A 1 216 ? 2.330 -7.254 10.868 1.00 75.75 216 CYS A N 1
ATOM 1681 C CA . CYS A 1 216 ? 1.493 -8.372 10.411 1.00 75.75 216 CYS A CA 1
ATOM 1682 C C . CYS A 1 216 ? 1.538 -9.546 11.377 1.00 75.75 216 CYS A C 1
ATOM 1684 O O . CYS A 1 216 ? 0.506 -10.116 11.730 1.00 75.75 216 CYS A O 1
ATOM 1686 N N . ARG A 1 217 ? 2.743 -9.872 11.848 1.00 75.75 217 ARG A N 1
ATOM 1687 C CA . ARG A 1 217 ? 2.937 -10.881 12.882 1.00 75.75 217 ARG A CA 1
ATOM 1688 C C . ARG A 1 217 ? 2.311 -10.461 14.201 1.00 75.75 217 ARG A C 1
ATOM 1690 O O . ARG A 1 217 ? 1.592 -11.250 14.802 1.00 75.75 217 ARG A O 1
ATOM 1697 N N . ARG A 1 218 ? 2.560 -9.228 14.647 1.00 77.50 218 ARG A N 1
ATOM 1698 C CA . ARG A 1 218 ? 2.010 -8.750 15.919 1.00 77.50 218 ARG A CA 1
ATOM 1699 C C . ARG A 1 218 ? 0.481 -8.742 15.903 1.00 77.50 218 ARG A C 1
ATOM 1701 O O . ARG A 1 218 ? -0.149 -9.175 16.859 1.00 77.50 218 ARG A O 1
ATOM 1708 N N . TRP A 1 219 ? -0.109 -8.330 14.787 1.00 79.44 219 TRP A N 1
ATOM 1709 C CA . TRP A 1 219 ? -1.541 -8.431 14.543 1.00 79.44 219 TRP A CA 1
ATOM 1710 C C . TRP A 1 219 ? -2.044 -9.876 14.635 1.00 79.44 219 TRP A C 1
ATOM 1712 O O . TRP A 1 219 ? -3.019 -10.159 15.330 1.00 79.44 219 TRP A O 1
ATOM 1722 N N . ALA A 1 220 ? -1.357 -10.800 13.961 1.00 73.81 220 ALA A N 1
ATOM 1723 C CA . ALA A 1 220 ? -1.667 -12.221 13.999 1.00 73.81 220 ALA A CA 1
ATOM 1724 C C . ALA A 1 220 ? -1.604 -12.796 15.426 1.00 73.81 220 ALA A C 1
ATOM 1726 O O . ALA A 1 220 ? -2.507 -13.524 15.819 1.00 73.81 220 ALA A O 1
ATOM 1727 N N . GLU A 1 221 ? -0.598 -12.440 16.226 1.00 75.62 221 GLU A N 1
ATOM 1728 C CA . GLU A 1 221 ? -0.496 -12.859 17.633 1.00 75.62 221 GLU A CA 1
ATOM 1729 C C . GLU A 1 221 ? -1.694 -12.392 18.468 1.00 75.62 221 GLU A C 1
ATOM 1731 O O . GLU A 1 221 ? -2.188 -13.136 19.311 1.00 75.62 221 GLU A O 1
ATOM 1736 N N . VAL A 1 222 ? -2.177 -11.173 18.226 1.00 75.00 222 VAL A N 1
ATOM 1737 C CA . VAL A 1 222 ? -3.311 -10.585 18.954 1.00 75.00 222 VAL A CA 1
ATOM 1738 C C . VAL A 1 222 ? -4.625 -11.244 18.553 1.00 75.00 222 VAL A C 1
ATOM 1740 O O . VAL A 1 222 ? -5.442 -11.577 19.410 1.00 75.00 222 VAL A O 1
ATOM 1743 N N . MET A 1 223 ? -4.828 -11.463 17.253 1.00 70.56 223 MET A N 1
ATOM 1744 C CA . MET A 1 223 ? -6.054 -12.080 16.741 1.00 70.56 223 MET A CA 1
ATOM 1745 C C . MET A 1 223 ? -6.101 -13.590 16.986 1.00 70.56 223 MET A C 1
ATOM 1747 O O . MET A 1 223 ? -7.184 -14.162 17.120 1.00 70.56 223 MET A O 1
ATOM 1751 N N . PHE A 1 224 ? -4.938 -14.236 17.065 1.00 70.19 224 PHE A N 1
ATOM 1752 C CA . PHE A 1 224 ? -4.787 -15.673 17.260 1.00 70.19 224 PHE A CA 1
ATOM 1753 C C . PHE A 1 224 ? -3.838 -15.949 18.440 1.00 70.19 224 PHE A C 1
ATOM 1755 O O . PHE A 1 224 ? -2.744 -16.484 18.253 1.00 70.19 224 PHE A O 1
ATOM 1762 N N . PRO A 1 225 ? -4.254 -15.642 19.685 1.00 63.41 225 PRO A N 1
ATOM 1763 C CA . PRO A 1 225 ? -3.386 -15.719 20.868 1.00 63.41 225 PRO A CA 1
ATOM 1764 C C . PRO A 1 225 ? -2.862 -17.133 21.151 1.00 63.41 225 PRO A C 1
ATOM 1766 O O . PRO A 1 225 ? -1.835 -17.311 21.804 1.00 63.41 225 PRO A O 1
ATOM 1769 N N . HIS A 1 226 ? -3.544 -18.151 20.625 1.00 61.94 226 HIS A N 1
ATOM 1770 C CA . HIS A 1 226 ? -3.147 -19.552 20.729 1.00 61.94 226 HIS A CA 1
ATOM 1771 C C . HIS A 1 226 ? -2.072 -19.975 19.722 1.00 61.94 226 HIS A C 1
ATOM 1773 O O . HIS A 1 226 ? -1.718 -21.144 19.731 1.00 61.94 226 HIS A O 1
ATOM 1779 N N . VAL A 1 227 ? -1.603 -19.068 18.855 1.00 56.34 227 VAL A N 1
ATOM 1780 C CA . VAL A 1 227 ? -0.788 -19.398 17.673 1.00 56.34 227 VAL A CA 1
ATOM 1781 C C . VAL A 1 227 ? 0.455 -18.506 17.546 1.00 56.34 227 VAL A C 1
ATOM 1783 O O . VAL A 1 227 ? 0.947 -18.203 16.458 1.00 56.34 227 VAL A O 1
ATOM 1786 N N . SER A 1 228 ? 0.970 -18.074 18.697 1.00 55.88 228 SER A N 1
ATOM 1787 C CA . SER A 1 228 ? 1.989 -17.029 18.864 1.00 55.88 228 SER A CA 1
ATOM 1788 C C . SER A 1 228 ? 3.407 -17.411 18.429 1.00 55.88 228 SER A C 1
ATOM 1790 O O . SER A 1 228 ? 4.298 -16.565 18.481 1.00 55.88 228 SER A O 1
ATOM 1792 N N . ARG A 1 229 ? 3.657 -18.658 17.999 1.00 57.81 229 ARG A N 1
ATOM 1793 C CA . ARG A 1 229 ? 5.002 -19.105 17.612 1.00 57.81 229 ARG A CA 1
ATOM 1794 C C . ARG A 1 229 ? 5.123 -19.538 16.145 1.00 57.81 229 ARG A C 1
ATOM 1796 O O . ARG A 1 229 ? 4.179 -20.098 15.584 1.00 57.81 229 ARG A O 1
ATOM 1803 N N . PRO A 1 230 ? 6.300 -19.345 15.514 1.00 45.31 230 PRO A N 1
ATOM 1804 C CA . PRO A 1 230 ? 6.541 -19.725 14.118 1.00 45.31 230 PRO A CA 1
ATOM 1805 C C . PRO A 1 230 ? 6.390 -21.226 13.826 1.00 45.31 230 PRO A C 1
ATOM 1807 O O . PRO A 1 230 ? 6.164 -21.601 12.677 1.00 45.31 230 PRO A O 1
ATOM 1810 N N . ASP A 1 231 ? 6.519 -22.071 14.846 1.00 55.62 231 ASP A N 1
ATOM 1811 C CA . ASP A 1 231 ? 6.453 -23.536 14.825 1.00 55.62 231 ASP A CA 1
ATOM 1812 C C . ASP A 1 231 ? 5.071 -24.094 15.194 1.00 55.62 231 ASP A C 1
ATOM 1814 O O . ASP A 1 231 ? 4.867 -25.306 15.185 1.00 55.62 231 ASP A O 1
ATOM 1818 N N . ASP A 1 232 ? 4.099 -23.226 15.472 1.00 62.38 232 ASP A N 1
ATOM 1819 C CA . ASP A 1 232 ? 2.806 -23.660 15.975 1.00 62.38 232 ASP A CA 1
ATOM 1820 C C . ASP A 1 232 ? 1.999 -24.420 14.895 1.00 62.38 232 ASP A C 1
ATOM 1822 O O . ASP A 1 232 ? 1.731 -23.845 13.832 1.00 62.38 232 ASP A O 1
ATOM 1826 N N . PRO A 1 233 ? 1.611 -25.695 15.109 1.00 61.44 233 PRO A N 1
ATOM 1827 C CA . PRO A 1 233 ? 0.913 -26.517 14.120 1.00 61.44 233 PRO A CA 1
ATOM 1828 C C . PRO A 1 233 ? -0.515 -26.051 13.801 1.00 61.44 233 PRO A C 1
ATOM 1830 O O . PRO A 1 233 ? -1.099 -26.561 12.845 1.00 61.44 233 PRO A O 1
ATOM 1833 N N . TYR A 1 234 ? -1.089 -25.106 14.552 1.00 65.44 234 TYR A N 1
ATOM 1834 C CA . TYR A 1 234 ? -2.485 -24.690 14.367 1.00 65.44 234 TYR A CA 1
ATOM 1835 C C . TYR A 1 234 ? -2.695 -23.654 13.247 1.00 65.44 234 TYR A C 1
ATOM 1837 O O . TYR A 1 234 ? -3.840 -23.360 12.902 1.00 65.44 234 TYR A O 1
ATOM 1845 N N . TRP A 1 235 ? -1.626 -23.129 12.633 1.00 69.88 235 TRP A N 1
ATOM 1846 C CA . TRP A 1 235 ? -1.727 -22.277 11.442 1.00 69.88 235 TRP A CA 1
ATOM 1847 C C . TRP A 1 235 ? -2.150 -23.086 10.209 1.00 69.88 235 TRP A C 1
ATOM 1849 O O . TRP A 1 235 ? -1.382 -23.907 9.705 1.00 69.88 235 TRP A O 1
ATOM 1859 N N . SER A 1 236 ? -3.345 -22.818 9.675 1.00 76.31 236 SER A N 1
ATOM 1860 C CA . SER A 1 236 ? -3.758 -23.384 8.385 1.00 76.31 236 SER A CA 1
ATOM 1861 C C . SER A 1 236 ? -3.016 -22.727 7.215 1.00 76.31 236 SER A C 1
ATOM 1863 O O . SER A 1 236 ? -2.699 -21.537 7.250 1.00 76.31 236 SER A O 1
ATOM 1865 N N . ASP A 1 237 ? -2.814 -23.471 6.125 1.00 77.75 237 ASP A N 1
ATOM 1866 C CA . ASP A 1 237 ? -2.209 -22.943 4.891 1.00 77.75 237 ASP A CA 1
ATOM 1867 C C . ASP A 1 237 ? -2.951 -21.720 4.335 1.00 77.75 237 ASP A C 1
ATOM 1869 O O . ASP A 1 237 ? -2.336 -20.836 3.744 1.00 77.75 237 ASP A O 1
ATOM 1873 N N . VAL A 1 238 ? -4.271 -21.654 4.537 1.00 74.38 238 VAL A N 1
ATOM 1874 C CA . VAL A 1 238 ? -5.099 -20.516 4.118 1.00 74.38 238 VAL A CA 1
ATOM 1875 C C . VAL A 1 238 ? -4.727 -19.261 4.907 1.00 74.38 238 VAL A C 1
ATOM 1877 O O . VAL A 1 238 ? -4.524 -18.206 4.309 1.00 74.38 238 VAL A O 1
ATOM 1880 N N . GLN A 1 239 ? -4.579 -19.375 6.228 1.00 74.06 239 GLN A N 1
ATOM 1881 C CA . GLN A 1 239 ? -4.187 -18.255 7.086 1.00 74.06 239 GLN A CA 1
ATOM 1882 C C . GLN A 1 239 ? -2.747 -17.805 6.808 1.00 74.06 239 GLN A C 1
ATOM 1884 O O . GLN A 1 239 ? -2.492 -16.609 6.679 1.00 74.06 239 GLN A O 1
ATOM 1889 N N . LEU A 1 240 ? -1.817 -18.751 6.630 1.00 78.38 240 LEU A N 1
ATOM 1890 C CA . LEU A 1 240 ? -0.438 -18.439 6.234 1.00 78.38 240 LEU A CA 1
ATOM 1891 C C . LEU A 1 240 ? -0.385 -17.767 4.858 1.00 78.38 240 LEU A C 1
ATOM 1893 O O . LEU A 1 240 ? 0.373 -16.820 4.659 1.00 78.38 240 LEU A O 1
ATOM 1897 N N . GLY A 1 241 ? -1.213 -18.214 3.911 1.00 76.25 241 GLY A N 1
ATOM 1898 C CA . GLY A 1 241 ? -1.344 -17.583 2.600 1.00 76.25 241 GLY A CA 1
ATOM 1899 C C . GLY A 1 241 ? -1.849 -16.147 2.696 1.00 76.25 241 GLY A C 1
ATOM 1900 O O . GLY A 1 241 ? -1.298 -15.260 2.052 1.00 76.25 241 GLY A O 1
ATOM 1901 N N . GLN A 1 242 ? -2.846 -15.892 3.541 1.00 74.25 242 GLN A N 1
ATOM 1902 C CA . GLN A 1 242 ? -3.374 -14.547 3.761 1.00 74.25 242 GLN A CA 1
ATOM 1903 C C . GLN A 1 242 ? -2.348 -13.612 4.413 1.00 74.25 242 GLN A C 1
ATOM 1905 O O . GLN A 1 242 ? -2.199 -12.484 3.955 1.00 74.25 242 GLN A O 1
ATOM 1910 N N . LEU A 1 243 ? -1.600 -14.073 5.420 1.00 77.12 243 LEU A N 1
ATOM 1911 C CA . LEU A 1 243 ? -0.517 -13.285 6.022 1.00 77.12 243 LEU A CA 1
ATOM 1912 C C . LEU A 1 243 ? 0.640 -13.057 5.045 1.00 77.12 243 LEU A C 1
ATOM 1914 O O . LEU A 1 243 ? 1.191 -11.961 4.986 1.00 77.12 243 LEU A O 1
ATOM 1918 N N . CYS A 1 244 ? 0.963 -14.050 4.215 1.00 78.62 244 CYS A N 1
ATOM 1919 C CA . CYS A 1 244 ? 1.959 -13.886 3.163 1.00 78.62 244 CYS A CA 1
ATOM 1920 C C . CYS A 1 244 ? 1.536 -12.839 2.116 1.00 78.62 244 CYS A C 1
ATOM 1922 O O . CYS A 1 244 ? 2.356 -12.032 1.688 1.00 78.62 244 CYS A O 1
ATOM 1924 N N . LEU A 1 245 ? 0.250 -12.783 1.742 1.00 75.62 245 LEU A N 1
ATOM 1925 C CA . LEU A 1 245 ? -0.281 -11.721 0.871 1.00 75.62 245 LEU A CA 1
ATOM 1926 C C . LEU A 1 245 ? -0.169 -10.325 1.497 1.00 75.62 245 LEU A C 1
ATOM 1928 O O . LEU A 1 245 ? -0.124 -9.333 0.773 1.00 75.62 245 LEU A O 1
ATOM 1932 N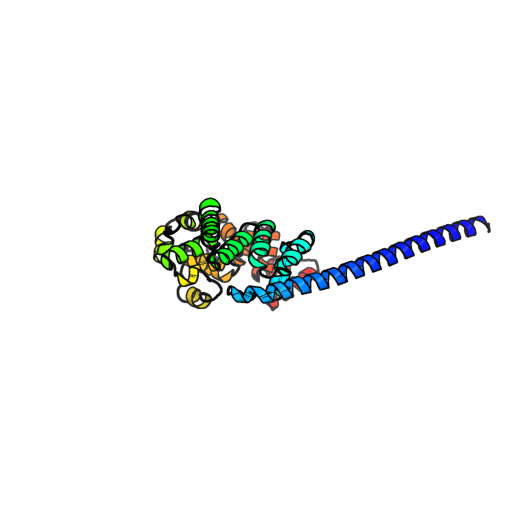 N . LEU A 1 246 ? -0.111 -10.250 2.825 1.00 71.69 246 LEU A N 1
ATOM 1933 C CA . LEU A 1 246 ? 0.151 -9.024 3.573 1.00 71.69 246 LEU A CA 1
ATOM 1934 C C . LEU A 1 246 ? 1.654 -8.763 3.781 1.00 71.69 246 LEU A C 1
ATOM 1936 O O . LEU A 1 246 ? 2.020 -7.904 4.571 1.00 71.69 246 LEU A O 1
ATOM 1940 N N . GLN A 1 247 ? 2.521 -9.474 3.057 1.00 75.38 247 GLN A N 1
ATOM 1941 C CA . GLN A 1 247 ? 3.978 -9.359 3.127 1.00 75.38 247 GLN A CA 1
ATOM 1942 C C . GLN A 1 247 ? 4.590 -9.800 4.467 1.00 75.38 247 GLN A C 1
ATOM 1944 O O . GLN A 1 247 ? 5.683 -9.352 4.807 1.00 75.38 247 GLN A O 1
ATOM 1949 N N . ASP A 1 248 ? 3.948 -10.702 5.224 1.00 80.12 248 ASP A N 1
ATOM 1950 C CA . ASP A 1 248 ? 4.612 -11.330 6.373 1.00 80.12 248 ASP A CA 1
ATOM 1951 C C . ASP A 1 248 ? 5.697 -12.323 5.894 1.00 80.12 248 ASP A C 1
ATOM 1953 O O . ASP A 1 248 ? 5.362 -13.387 5.348 1.00 80.12 248 ASP A O 1
ATOM 1957 N N . PRO A 1 249 ? 6.997 -12.026 6.104 1.00 80.12 249 PRO A N 1
ATOM 1958 C CA . PRO A 1 249 ? 8.096 -12.827 5.566 1.00 80.12 249 PRO A CA 1
ATOM 1959 C C . PRO A 1 249 ? 8.053 -14.281 6.045 1.00 80.12 249 PRO A C 1
ATOM 1961 O O . PRO A 1 249 ? 8.337 -15.205 5.281 1.00 80.12 249 PRO A O 1
ATOM 1964 N N . VAL A 1 250 ? 7.661 -14.509 7.299 1.00 84.19 250 VAL A N 1
ATOM 1965 C CA . VAL A 1 250 ? 7.712 -15.845 7.902 1.00 84.19 250 VAL A CA 1
ATOM 1966 C C . VAL A 1 250 ? 6.548 -16.717 7.473 1.00 84.19 250 VAL A C 1
ATOM 1968 O O . VAL A 1 250 ? 6.752 -17.901 7.207 1.00 84.19 250 VAL A O 1
ATOM 1971 N N . SER A 1 251 ? 5.350 -16.155 7.328 1.00 83.44 251 SER A N 1
ATOM 1972 C CA . SER A 1 251 ? 4.214 -16.877 6.756 1.00 83.44 251 SER A CA 1
ATOM 1973 C C . SER A 1 251 ? 4.502 -17.290 5.313 1.00 83.44 251 SER A C 1
ATOM 1975 O O . SER A 1 251 ? 4.258 -18.444 4.952 1.00 83.44 251 SER A O 1
ATOM 1977 N N . CYS A 1 252 ? 5.119 -16.409 4.512 1.00 85.25 252 CYS A N 1
ATOM 1978 C CA . CYS A 1 252 ? 5.585 -16.758 3.168 1.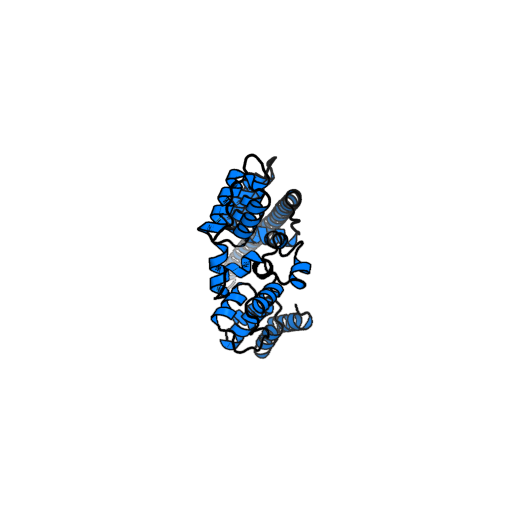00 85.25 252 CYS A CA 1
ATOM 1979 C C . CYS A 1 252 ? 6.632 -17.880 3.184 1.00 85.25 252 CYS A C 1
ATOM 1981 O O . CYS A 1 252 ? 6.520 -18.839 2.416 1.00 85.25 252 CYS A O 1
ATOM 1983 N N . ALA A 1 253 ? 7.627 -17.793 4.072 1.00 87.00 253 ALA A N 1
ATOM 1984 C CA . ALA A 1 253 ? 8.669 -18.808 4.210 1.00 87.00 253 ALA A CA 1
ATOM 1985 C C . ALA A 1 253 ? 8.092 -20.169 4.613 1.00 87.00 253 ALA A C 1
ATOM 1987 O O . ALA A 1 253 ? 8.469 -21.206 4.061 1.00 87.00 253 ALA A O 1
ATOM 1988 N N . ARG A 1 254 ? 7.149 -20.172 5.560 1.00 84.88 254 ARG A N 1
ATOM 1989 C CA . ARG A 1 254 ? 6.514 -21.381 6.078 1.00 84.88 254 ARG A CA 1
ATOM 1990 C C . ARG A 1 254 ? 5.639 -22.045 5.027 1.00 84.88 254 ARG A C 1
ATOM 1992 O O . ARG A 1 254 ? 5.785 -23.245 4.810 1.00 84.88 254 ARG A O 1
ATOM 1999 N N . LEU A 1 255 ? 4.801 -21.277 4.331 1.00 87.25 255 LEU A N 1
ATOM 2000 C CA . LEU A 1 255 ? 3.984 -21.799 3.237 1.00 87.25 255 LEU A CA 1
ATOM 2001 C C . LEU A 1 255 ? 4.862 -22.323 2.089 1.00 87.25 255 LEU A C 1
ATOM 2003 O O . LEU A 1 255 ? 4.637 -23.424 1.585 1.00 87.25 255 LEU A O 1
ATOM 2007 N N . GLY A 1 256 ? 5.912 -21.574 1.730 1.00 86.31 256 GLY A N 1
ATOM 2008 C CA . GLY A 1 256 ? 6.904 -21.986 0.738 1.00 86.31 256 GLY A CA 1
ATOM 2009 C C . GLY A 1 256 ? 7.621 -23.282 1.121 1.00 86.31 256 GLY A C 1
ATOM 2010 O O . GLY A 1 256 ? 7.818 -24.145 0.272 1.00 86.31 256 GLY A O 1
ATOM 2011 N N . ALA A 1 257 ? 7.951 -23.470 2.399 1.00 85.62 257 ALA A N 1
ATOM 2012 C CA . ALA A 1 257 ? 8.553 -24.704 2.892 1.00 85.62 257 ALA A CA 1
ATOM 2013 C C . ALA A 1 257 ? 7.560 -25.877 2.907 1.00 85.62 257 ALA A C 1
ATOM 2015 O O . ALA A 1 257 ? 7.882 -26.945 2.390 1.00 85.62 257 ALA A O 1
ATOM 2016 N N . ALA A 1 258 ? 6.356 -25.675 3.452 1.00 84.62 258 ALA A N 1
ATOM 2017 C CA . ALA A 1 258 ? 5.322 -26.704 3.576 1.00 84.62 258 ALA A CA 1
ATOM 2018 C C . ALA A 1 258 ? 4.878 -27.256 2.213 1.00 84.62 258 ALA A C 1
ATOM 2020 O O . ALA A 1 258 ? 4.592 -28.443 2.081 1.00 84.62 258 ALA A O 1
ATOM 2021 N N . ARG A 1 259 ? 4.853 -26.399 1.184 1.00 84.25 259 ARG A N 1
ATOM 2022 C CA . ARG A 1 259 ? 4.477 -26.764 -0.190 1.00 84.25 259 ARG A CA 1
ATOM 2023 C C . ARG A 1 259 ? 5.667 -27.008 -1.115 1.00 84.25 259 ARG A C 1
ATOM 2025 O O . ARG A 1 259 ? 5.450 -27.255 -2.297 1.00 84.25 259 ARG A O 1
ATOM 2032 N N . SER A 1 260 ? 6.897 -26.921 -0.601 1.00 83.69 260 SER A N 1
ATOM 2033 C CA . SER A 1 260 ? 8.130 -26.985 -1.400 1.00 83.69 260 SER A CA 1
ATOM 2034 C C . SER A 1 260 ? 8.062 -26.084 -2.642 1.00 83.69 260 SER A C 1
ATOM 2036 O O . SER A 1 260 ? 8.313 -26.526 -3.758 1.00 83.69 260 SER A O 1
ATOM 2038 N N . PHE A 1 261 ? 7.668 -24.823 -2.450 1.00 84.19 261 PHE A N 1
ATOM 2039 C CA . PHE A 1 261 ? 7.414 -23.858 -3.515 1.00 84.19 261 PHE A CA 1
ATOM 2040 C C . PHE A 1 261 ? 8.487 -22.746 -3.522 1.00 84.19 261 PHE A C 1
ATOM 2042 O O . PHE A 1 261 ? 8.372 -21.764 -2.778 1.00 84.19 261 PHE A O 1
ATOM 2049 N N . PRO A 1 262 ? 9.539 -22.865 -4.363 1.00 82.25 262 PRO A N 1
ATOM 2050 C CA . PRO A 1 262 ? 10.693 -21.958 -4.368 1.00 82.25 262 PRO A CA 1
ATOM 2051 C C . PRO A 1 262 ? 10.390 -20.468 -4.597 1.00 82.25 262 PRO A C 1
ATOM 2053 O O . PRO A 1 262 ? 11.104 -19.636 -4.026 1.00 82.25 262 PRO A O 1
ATOM 2056 N N . PRO A 1 263 ? 9.363 -20.074 -5.381 1.00 86.50 263 PRO A N 1
ATOM 2057 C CA . PRO A 1 263 ? 9.025 -18.661 -5.542 1.00 86.50 263 PRO A CA 1
ATOM 2058 C C . PRO A 1 263 ? 8.629 -17.982 -4.227 1.00 86.50 263 PRO A C 1
ATOM 2060 O O . PRO A 1 263 ? 9.072 -16.866 -3.966 1.00 86.50 263 PRO A O 1
ATOM 2063 N N . LEU A 1 264 ? 7.867 -18.66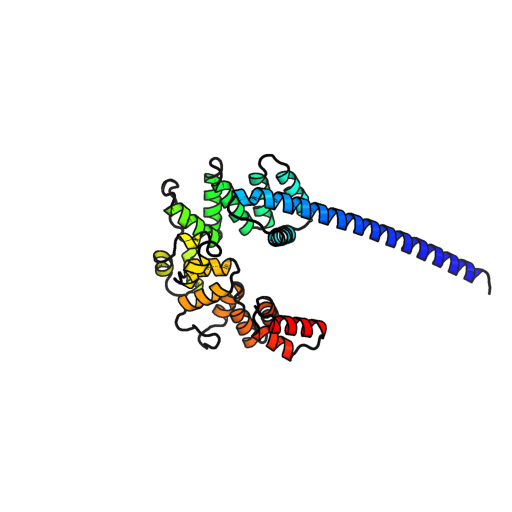5 -3.362 1.00 84.62 264 LEU A N 1
ATOM 2064 C CA . LEU A 1 264 ? 7.482 -18.119 -2.055 1.00 84.62 264 LEU A CA 1
ATOM 2065 C C . LEU A 1 264 ? 8.677 -18.002 -1.108 1.00 84.62 264 LEU A C 1
ATOM 2067 O O . LEU A 1 264 ? 8.793 -17.006 -0.402 1.00 84.62 264 LEU A O 1
ATOM 2071 N N . LEU A 1 265 ? 9.602 -18.966 -1.140 1.00 86.69 265 LEU A N 1
ATOM 2072 C CA . LEU A 1 265 ? 10.857 -18.875 -0.387 1.00 86.69 265 LEU A CA 1
ATOM 2073 C C . LEU A 1 265 ? 11.723 -17.706 -0.878 1.00 86.69 265 LEU A C 1
ATOM 2075 O O . LEU A 1 265 ? 12.303 -16.981 -0.075 1.00 86.69 265 LEU A O 1
ATOM 2079 N N . THR A 1 266 ? 11.778 -17.485 -2.196 1.00 84.06 266 THR A N 1
ATOM 2080 C CA . THR A 1 266 ? 12.517 -16.357 -2.791 1.00 84.06 266 THR A CA 1
ATOM 2081 C C . THR A 1 266 ? 11.908 -15.027 -2.358 1.00 84.06 266 THR A C 1
ATOM 2083 O O . THR A 1 266 ? 12.634 -14.114 -1.965 1.00 84.06 266 THR A O 1
ATOM 2086 N N . HIS A 1 267 ? 10.577 -14.936 -2.368 1.00 84.94 267 HIS A N 1
ATOM 2087 C CA . HIS A 1 267 ? 9.860 -13.761 -1.891 1.00 84.94 267 HIS A CA 1
ATOM 2088 C C . HIS A 1 267 ? 10.096 -13.512 -0.393 1.00 84.94 267 HIS A C 1
ATOM 2090 O O . HIS A 1 267 ? 10.506 -12.417 -0.018 1.00 84.94 267 HIS A O 1
ATOM 2096 N N . ALA A 1 268 ? 9.962 -14.533 0.453 1.00 84.75 268 ALA A N 1
ATOM 2097 C CA . ALA A 1 268 ? 10.238 -14.431 1.886 1.00 84.75 268 ALA A CA 1
ATOM 2098 C C . ALA A 1 268 ? 11.674 -13.963 2.184 1.00 84.75 268 ALA A C 1
ATOM 2100 O O . ALA A 1 268 ? 11.882 -13.057 2.989 1.00 84.75 268 ALA A O 1
ATOM 2101 N N . CYS A 1 269 ? 12.666 -14.508 1.472 1.00 84.06 269 CYS A N 1
ATOM 2102 C CA . CYS A 1 269 ? 14.058 -14.071 1.585 1.00 84.06 269 CYS A CA 1
ATOM 2103 C C . CYS A 1 269 ? 14.239 -12.593 1.179 1.00 84.06 269 CYS A C 1
ATOM 2105 O O . CYS A 1 269 ? 14.960 -11.833 1.838 1.00 84.06 269 CYS A O 1
ATOM 2107 N N . SER A 1 270 ? 13.542 -12.140 0.127 1.00 80.81 270 SER A N 1
ATOM 2108 C CA . SER A 1 270 ? 13.550 -10.726 -0.283 1.00 80.81 270 SER A CA 1
ATOM 2109 C C . SER A 1 270 ? 12.926 -9.791 0.761 1.00 80.81 270 SER A C 1
ATOM 2111 O O . SER A 1 270 ? 13.373 -8.656 0.901 1.00 80.81 270 SER A O 1
ATOM 2113 N N . LEU A 1 271 ? 11.984 -10.298 1.560 1.00 76.88 271 LEU A N 1
ATOM 2114 C CA . LEU A 1 271 ? 11.353 -9.590 2.677 1.00 76.88 271 LEU A CA 1
ATOM 2115 C C . LEU A 1 271 ? 12.154 -9.670 3.993 1.00 76.88 271 LEU A C 1
ATOM 2117 O O . LEU A 1 271 ? 11.722 -9.125 5.001 1.00 76.88 271 LEU A O 1
ATOM 2121 N N . GLY A 1 272 ? 13.317 -10.331 3.994 1.00 77.31 272 GLY A N 1
ATOM 2122 C CA . GLY A 1 272 ? 14.230 -10.374 5.145 1.00 77.31 272 GLY A CA 1
ATOM 2123 C C . GLY A 1 272 ? 14.169 -11.659 5.972 1.00 77.31 272 GLY A C 1
ATOM 2124 O O . GLY A 1 272 ? 14.818 -11.736 7.010 1.00 77.31 272 GLY A O 1
ATOM 2125 N N . GLU A 1 273 ? 13.440 -12.690 5.527 1.00 85.62 273 GLU A N 1
ATOM 2126 C CA . GLU A 1 273 ? 13.407 -13.977 6.231 1.00 85.62 273 GLU A CA 1
ATOM 2127 C C . GLU A 1 273 ? 14.693 -14.781 6.002 1.00 85.62 273 GLU A C 1
ATOM 2129 O O . GLU A 1 273 ? 14.918 -15.356 4.931 1.00 85.62 273 GLU A O 1
ATOM 2134 N N . THR A 1 274 ? 15.547 -14.830 7.020 1.00 84.44 274 THR A N 1
ATOM 2135 C CA . THR A 1 274 ? 16.863 -15.474 6.944 1.00 84.44 274 THR A CA 1
ATOM 2136 C C . THR A 1 274 ? 16.767 -16.994 6.802 1.00 84.44 274 THR A C 1
ATOM 2138 O O . THR A 1 274 ? 17.585 -17.592 6.094 1.00 84.44 274 THR A O 1
ATOM 2141 N N . GLY A 1 275 ? 15.749 -17.635 7.386 1.00 86.12 275 GLY A N 1
ATOM 2142 C CA . GLY A 1 275 ? 15.497 -19.070 7.244 1.00 86.12 275 GLY A CA 1
ATOM 2143 C C . GLY A 1 275 ? 15.192 -19.481 5.800 1.00 86.12 275 GLY A C 1
ATOM 2144 O O . GLY A 1 275 ? 15.714 -20.484 5.311 1.00 86.12 275 GLY A O 1
ATOM 2145 N N . ALA A 1 276 ? 14.411 -18.682 5.077 1.00 86.50 276 ALA A N 1
ATOM 2146 C CA . ALA A 1 276 ? 14.076 -18.878 3.675 1.00 86.50 276 ALA A CA 1
ATOM 2147 C C . ALA A 1 276 ? 15.301 -18.683 2.786 1.00 86.50 276 ALA A C 1
ATOM 2149 O O . ALA A 1 276 ? 15.532 -19.496 1.890 1.00 86.50 276 ALA A O 1
ATOM 2150 N N . CYS A 1 277 ? 16.119 -17.659 3.061 1.00 87.25 277 CYS A N 1
ATOM 2151 C CA . CYS A 1 277 ? 17.390 -17.473 2.362 1.00 87.25 277 CYS A CA 1
ATOM 2152 C C . CYS A 1 277 ? 18.321 -18.680 2.556 1.00 87.25 277 CYS A C 1
ATOM 2154 O O . CYS A 1 277 ? 18.936 -19.137 1.594 1.00 87.25 277 CYS A O 1
ATOM 2156 N N . THR A 1 278 ? 18.379 -19.228 3.775 1.00 88.31 278 THR A N 1
ATOM 2157 C CA . THR A 1 278 ? 19.203 -20.401 4.111 1.00 88.31 278 THR A CA 1
ATOM 2158 C C . THR A 1 278 ? 18.715 -21.646 3.369 1.00 88.31 278 THR A C 1
ATOM 2160 O O . THR A 1 278 ? 19.500 -22.318 2.709 1.00 88.31 278 THR A O 1
ATOM 2163 N N . LYS A 1 279 ? 17.401 -21.901 3.358 1.00 87.81 279 LYS A N 1
ATOM 2164 C CA . LYS A 1 279 ? 16.816 -23.024 2.603 1.00 87.81 279 LYS A CA 1
ATOM 2165 C C . LYS A 1 279 ? 17.066 -22.939 1.100 1.00 87.81 279 LYS A C 1
ATOM 2167 O O . LYS A 1 279 ? 17.266 -23.961 0.452 1.00 87.81 279 LYS A O 1
ATOM 2172 N N . LEU A 1 280 ? 17.028 -21.736 0.525 1.00 87.75 280 LEU A N 1
ATOM 2173 C CA . LEU A 1 280 ? 17.376 -21.549 -0.885 1.00 87.75 280 LEU A CA 1
ATOM 2174 C C . LEU A 1 280 ? 18.859 -21.843 -1.122 1.00 87.75 280 LEU A C 1
ATOM 2176 O O . LEU A 1 280 ? 19.189 -22.517 -2.093 1.00 87.75 280 LEU A O 1
ATOM 2180 N N . LEU A 1 281 ? 19.730 -21.391 -0.215 1.00 88.69 281 LEU A N 1
ATOM 2181 C CA . LEU A 1 281 ? 21.177 -21.576 -0.299 1.00 88.69 281 LEU A CA 1
ATOM 2182 C C . LEU A 1 281 ? 21.582 -23.057 -0.350 1.00 88.69 281 LEU A C 1
ATOM 2184 O O . LEU A 1 281 ? 22.479 -23.408 -1.118 1.00 88.69 281 LEU A O 1
ATOM 2188 N N . ASP A 1 282 ? 20.893 -23.918 0.405 1.00 86.12 282 ASP A N 1
ATOM 2189 C CA . ASP A 1 282 ? 21.149 -25.367 0.458 1.00 86.12 282 ASP A CA 1
ATOM 2190 C C . ASP A 1 282 ? 21.022 -26.054 -0.912 1.00 86.12 282 ASP A C 1
ATOM 2192 O O . ASP A 1 282 ? 21.632 -27.095 -1.155 1.00 86.12 282 ASP A O 1
ATOM 2196 N N . THR A 1 283 ? 20.249 -25.459 -1.823 1.00 84.38 283 THR A N 1
ATOM 2197 C CA . THR A 1 283 ? 19.980 -26.000 -3.165 1.00 84.38 283 THR A CA 1
ATOM 2198 C C . THR A 1 283 ? 20.520 -25.122 -4.297 1.00 84.38 283 THR A C 1
ATOM 2200 O O . THR A 1 283 ? 20.363 -25.471 -5.466 1.00 84.38 283 THR A O 1
ATOM 2203 N N . GLU A 1 284 ? 21.172 -23.998 -3.979 1.00 88.38 284 GLU A N 1
ATOM 2204 C CA . GLU A 1 284 ? 21.601 -23.009 -4.970 1.00 88.38 284 GLU A CA 1
ATOM 2205 C C . GLU A 1 284 ? 23.003 -23.312 -5.520 1.00 88.38 284 GLU A C 1
ATOM 2207 O O . GLU A 1 284 ? 24.008 -23.314 -4.796 1.00 88.38 284 GLU A O 1
ATOM 2212 N N . SER A 1 285 ? 23.057 -23.530 -6.836 1.00 87.00 285 SER A N 1
ATOM 2213 C CA . SER A 1 285 ? 24.281 -23.810 -7.591 1.00 87.00 285 SER A CA 1
ATOM 2214 C C . SER A 1 285 ? 24.853 -22.582 -8.303 1.00 87.00 285 SER A C 1
ATOM 2216 O O . SER A 1 285 ? 26.029 -22.590 -8.665 1.00 87.00 285 SER A O 1
ATOM 2218 N N . ASP A 1 286 ? 24.051 -21.536 -8.530 1.00 88.75 286 ASP A N 1
ATOM 2219 C CA . ASP A 1 286 ? 24.520 -20.308 -9.176 1.00 88.75 286 ASP A CA 1
ATOM 2220 C C . ASP A 1 286 ? 25.395 -19.489 -8.201 1.00 88.75 286 ASP A C 1
ATOM 2222 O O . ASP A 1 286 ? 24.910 -19.059 -7.152 1.00 88.75 286 ASP A O 1
ATOM 2226 N N . PRO A 1 287 ? 26.674 -19.213 -8.524 1.00 84.25 287 PRO A N 1
ATOM 2227 C CA . PRO A 1 287 ? 27.597 -18.531 -7.616 1.00 84.25 287 PRO A CA 1
ATOM 2228 C C . PRO A 1 287 ? 27.230 -17.063 -7.342 1.00 84.25 287 PRO A C 1
ATOM 2230 O O . PRO A 1 287 ? 27.580 -16.532 -6.286 1.00 84.25 287 PRO A O 1
ATOM 2233 N N . VAL A 1 288 ? 26.540 -16.391 -8.268 1.00 83.81 288 VAL A N 1
ATOM 2234 C CA . VAL A 1 288 ? 26.067 -15.010 -8.094 1.00 83.81 288 VAL A CA 1
ATOM 2235 C C . VAL A 1 288 ? 24.885 -14.999 -7.135 1.00 83.81 288 VAL A C 1
ATOM 2237 O O . VAL A 1 288 ? 24.875 -14.233 -6.169 1.00 83.81 288 VAL A O 1
ATOM 2240 N N . ARG A 1 289 ? 23.911 -15.885 -7.363 1.00 82.06 289 ARG A N 1
ATOM 2241 C CA . ARG A 1 289 ? 22.723 -15.984 -6.507 1.00 82.06 289 ARG A CA 1
ATOM 2242 C C . ARG A 1 289 ? 23.075 -16.492 -5.113 1.00 82.06 289 ARG A C 1
ATOM 2244 O O . ARG A 1 289 ? 22.562 -15.968 -4.130 1.00 82.06 289 ARG A O 1
ATOM 2251 N N . ARG A 1 290 ? 24.031 -17.414 -5.018 1.00 88.06 290 ARG A N 1
ATOM 2252 C CA . ARG A 1 290 ? 24.597 -17.897 -3.757 1.00 88.06 290 ARG A CA 1
ATOM 2253 C C . ARG A 1 290 ? 25.206 -16.765 -2.924 1.00 88.06 290 ARG A C 1
ATOM 2255 O O . ARG A 1 290 ? 24.808 -16.583 -1.779 1.00 88.06 290 ARG A O 1
ATOM 2262 N N . LYS A 1 291 ? 26.081 -15.938 -3.515 1.00 85.88 291 LYS A N 1
ATOM 2263 C CA . LYS A 1 291 ? 26.658 -14.761 -2.834 1.00 85.88 291 LYS A CA 1
ATOM 2264 C C . LYS A 1 291 ? 25.598 -13.755 -2.392 1.00 85.88 291 LYS A C 1
ATOM 2266 O O . LYS A 1 291 ? 25.723 -13.167 -1.323 1.00 85.88 291 LYS A O 1
ATOM 2271 N N . PHE A 1 292 ? 24.561 -13.549 -3.203 1.00 84.19 292 PHE A N 1
ATOM 2272 C CA . PHE A 1 292 ? 23.440 -12.687 -2.830 1.00 84.19 292 PHE A CA 1
ATOM 2273 C C . PHE A 1 292 ? 22.687 -13.226 -1.602 1.00 84.19 292 PHE A C 1
ATOM 2275 O O . PHE A 1 292 ? 22.409 -12.466 -0.676 1.00 84.19 292 PHE A O 1
ATOM 2282 N N . LEU A 1 293 ? 22.401 -14.531 -1.556 1.00 85.19 293 LEU A N 1
ATOM 2283 C CA . LEU A 1 293 ? 21.758 -15.174 -0.406 1.00 85.19 293 LEU A CA 1
ATOM 2284 C C . LEU A 1 293 ? 22.645 -15.113 0.850 1.00 85.19 293 LEU A C 1
ATOM 2286 O O . LEU A 1 293 ? 22.158 -14.742 1.913 1.00 85.19 293 LEU A O 1
ATOM 2290 N N . GLU A 1 294 ? 23.945 -15.391 0.729 1.00 87.25 294 GLU A N 1
ATOM 2291 C CA . GLU A 1 294 ? 24.922 -15.275 1.827 1.00 87.25 294 GLU A CA 1
ATOM 2292 C C . GLU A 1 294 ? 25.008 -13.838 2.372 1.00 87.25 294 GLU A C 1
ATOM 2294 O O . GLU A 1 294 ? 25.020 -13.627 3.589 1.00 87.25 294 GLU A O 1
ATOM 2299 N N . TYR A 1 295 ? 25.005 -12.835 1.487 1.00 84.50 295 TYR A N 1
ATOM 2300 C CA . TYR A 1 295 ? 24.946 -11.423 1.869 1.00 84.50 295 TYR A CA 1
ATOM 2301 C C . TYR A 1 295 ? 23.671 -11.108 2.662 1.00 84.50 295 TYR A C 1
ATOM 2303 O O . TYR A 1 295 ? 23.742 -10.513 3.736 1.00 84.50 295 TYR A O 1
ATOM 2311 N N . ARG A 1 296 ? 22.510 -11.565 2.181 1.00 80.50 296 ARG A N 1
ATOM 2312 C CA . ARG A 1 296 ? 21.217 -11.364 2.853 1.00 80.50 296 ARG A CA 1
ATOM 2313 C C . ARG A 1 296 ? 21.130 -12.060 4.210 1.00 80.50 296 ARG A C 1
ATOM 2315 O O . ARG A 1 296 ? 20.519 -11.507 5.112 1.00 80.50 296 ARG A O 1
ATOM 2322 N N . ILE A 1 297 ? 21.741 -13.233 4.375 1.00 83.69 297 ILE A N 1
ATOM 2323 C CA . ILE A 1 297 ? 21.793 -13.938 5.667 1.00 83.69 297 ILE A CA 1
ATOM 2324 C C . ILE A 1 297 ? 22.684 -13.183 6.662 1.00 83.69 297 ILE A C 1
ATOM 2326 O O . ILE A 1 297 ? 22.308 -13.002 7.816 1.00 83.69 297 ILE A O 1
ATOM 2330 N N . SER A 1 298 ? 23.859 -12.731 6.217 1.00 81.00 298 SER A N 1
ATOM 2331 C CA . SER A 1 298 ? 24.860 -12.074 7.075 1.00 81.00 298 SER A CA 1
ATOM 2332 C C . SER A 1 298 ? 24.506 -10.640 7.480 1.00 81.00 298 SER A C 1
ATOM 2334 O O . SER A 1 298 ? 24.989 -10.168 8.504 1.00 81.00 298 SER A O 1
ATOM 2336 N N . HIS A 1 299 ? 23.659 -9.962 6.707 1.00 74.50 299 HIS A N 1
ATOM 2337 C CA . HIS A 1 299 ? 23.226 -8.581 6.952 1.00 74.50 299 HIS A CA 1
ATOM 2338 C C . HIS A 1 299 ? 21.720 -8.506 7.248 1.00 74.50 299 HIS A C 1
ATOM 2340 O O . HIS A 1 299 ? 21.090 -7.505 6.929 1.00 74.50 299 HIS A O 1
ATOM 2346 N N . GLY A 1 300 ? 21.146 -9.603 7.757 1.00 60.06 300 GLY A N 1
ATOM 2347 C CA . GLY A 1 300 ? 19.709 -9.875 7.759 1.00 60.06 300 GLY A CA 1
ATOM 2348 C C . GLY A 1 300 ? 18.803 -8.741 8.239 1.00 60.06 300 GLY A C 1
ATOM 2349 O O . GLY A 1 300 ? 19.096 -8.106 9.246 1.00 60.06 300 GLY A O 1
ATOM 2350 N N . GLY A 1 301 ? 17.666 -8.616 7.536 1.00 48.75 301 GLY A N 1
ATOM 2351 C CA . GLY A 1 301 ? 16.456 -7.896 7.955 1.00 48.75 301 GLY A CA 1
ATOM 2352 C C . GLY A 1 301 ? 16.564 -6.387 7.934 1.00 48.75 301 GLY A C 1
ATOM 2353 O O . GLY A 1 301 ? 16.766 -5.827 9.028 1.00 48.75 301 GLY A O 1
#

Foldseek 3Di:
DPDVVVVVVVVVVVVVVVVVVVVVVVVVVVVVVVVVVVVLLVVLLVLVQVPVVVLPDRQDSVNSVVLDVQLDPVCSVQLVVLSPDPHSLQSNLVSQCVRVPLVSLLVNLSSLCVDPVSVVVSLVSLCCCCAVVVNQLSLLVLQLCCVVPVVVVGDNDDRVLPPVCVLLVDDSPVLPVQADSVLSNPLPPPNVVVCVVPVRLSSLVVCLQVPVLVSLLSSCCVSCVVQNDLPRPPDDLVNLVVSVVSVNLSSLLVNCVVVVPLVSLVSSLVSFNLVSLVVCLVVDPDPVSNVVSVVCNVVTD

Sequence (301 aa):
MKKEWFSILWILAVIFGIVALISVWNQKKLGFKRHRMIEEKEYLCKKISQWMPQYGETLEPAACENLLARIGMGQWPDYRSCLDEKDPLPCVSDHLCRDLGDEGCLMKARIRMGHPDTLAGGVKELVGLCEQKNRVDACALLQILATERPELGLSAPKVWHSRVCQLSGRNCTTAQDHALHECLASPIGTCMDRLEADPDPMGLFLACQAGAGRFCRRWAEVMFPHVSRPDDPYWSDVQLGQLCLLQDPVSCARLGAARSFPPLLTHACSLGETGACTKLLDTESDPVRRKFLEYRISHGG

Secondary structure (DSSP, 8-state):
--SHHHHHHHHHHHHHHHHHHHHHHHHHHHHHHHHHHHHHHHHHHHHHHHHGGGGT----HHHHHHHHHHH-TTTHHHHHHHHTSSS-HHHHHHHHHHHHTHHHHHHHHHHHHTSGGGHHHHHHHHHIIIIIT--HHHHHHHHHHHHH-GGG-PPPPSSHHHHHHHHHSS-TTHHHHT--HHHHH-TTTTTHHHHHHS--HHHHHHHHHTT-HHHHHHHHHHH-GGG-STT-TT--HHHHHHHHHTT-HHHHHHHHHHTT-HHHHHHHHHTT-HHHHHHHHTT---HHHHHHHHHHHHT--